Protein AF-A0A6A3PS65-F1 (afdb_monomer_lite)

Structure (mmCIF, N/CA/C/O backbone):
data_AF-A0A6A3PS65-F1
#
_entry.id   AF-A0A6A3PS65-F1
#
loop_
_atom_site.group_PDB
_atom_site.id
_atom_site.type_symbol
_atom_site.label_atom_id
_atom_site.label_alt_id
_atom_site.label_comp_id
_atom_site.label_asym_id
_atom_site.label_entity_id
_atom_site.label_seq_id
_atom_site.pdbx_PDB_ins_code
_atom_site.Cartn_x
_atom_site.Cartn_y
_atom_site.Cartn_z
_atom_site.occupancy
_atom_site.B_iso_or_equiv
_atom_site.auth_seq_id
_atom_site.auth_comp_id
_atom_site.auth_asym_id
_atom_site.auth_atom_id
_atom_site.pdbx_PDB_model_num
ATOM 1 N N . MET A 1 1 ? 22.208 7.156 -4.400 1.00 35.16 1 MET A N 1
ATOM 2 C CA . MET A 1 1 ? 22.091 8.430 -5.136 1.00 35.16 1 MET A CA 1
ATOM 3 C C . MET A 1 1 ? 21.075 8.190 -6.236 1.00 35.16 1 MET A C 1
ATOM 5 O O . MET A 1 1 ? 21.325 7.322 -7.059 1.00 35.16 1 MET A O 1
ATOM 9 N N . GLY A 1 2 ? 19.890 8.800 -6.155 1.00 37.06 2 GLY A N 1
ATOM 10 C CA . GLY A 1 2 ? 18.858 8.622 -7.180 1.00 37.06 2 GLY A CA 1
ATOM 11 C C . GLY A 1 2 ? 19.290 9.353 -8.443 1.00 37.06 2 GLY A C 1
ATOM 12 O O . GLY A 1 2 ? 19.612 10.537 -8.373 1.00 37.06 2 GLY A O 1
ATOM 13 N N . VAL A 1 3 ? 19.385 8.639 -9.560 1.00 42.88 3 VAL A N 1
ATOM 14 C CA . VAL A 1 3 ? 19.616 9.262 -10.860 1.00 42.88 3 VAL A CA 1
ATOM 15 C C . VAL A 1 3 ? 18.294 9.900 -11.264 1.00 42.88 3 VAL A C 1
ATOM 17 O O . VAL A 1 3 ? 17.307 9.211 -11.490 1.00 42.88 3 VAL A O 1
ATOM 20 N N . ASP A 1 4 ? 18.277 11.225 -11.236 1.00 47.50 4 ASP A N 1
ATOM 21 C CA . ASP A 1 4 ? 17.133 12.066 -11.559 1.00 47.50 4 ASP A CA 1
ATOM 22 C C . ASP A 1 4 ? 16.706 11.831 -13.018 1.00 47.50 4 ASP A C 1
ATOM 24 O O . ASP A 1 4 ? 17.523 11.989 -13.935 1.00 47.50 4 ASP A O 1
ATOM 28 N N . ALA A 1 5 ? 15.459 11.405 -13.234 1.00 45.03 5 ALA A N 1
ATOM 29 C CA . ALA A 1 5 ? 14.939 11.038 -14.553 1.00 45.03 5 ALA A CA 1
ATOM 30 C C . ALA A 1 5 ? 15.052 12.203 -15.554 1.00 45.03 5 ALA A C 1
ATOM 32 O O . ALA A 1 5 ? 15.344 11.980 -16.729 1.00 45.03 5 ALA A O 1
ATOM 33 N N . GLU A 1 6 ? 14.947 13.450 -15.079 1.00 45.31 6 GLU A N 1
ATOM 34 C CA . GLU A 1 6 ? 15.139 14.656 -15.893 1.00 45.31 6 GLU A CA 1
ATOM 35 C C . GLU A 1 6 ? 16.592 14.820 -16.361 1.00 45.31 6 GLU A C 1
ATOM 37 O O . GLU A 1 6 ? 16.857 15.104 -17.533 1.00 45.31 6 GLU A O 1
ATOM 42 N N . ARG A 1 7 ? 17.563 14.561 -15.474 1.00 51.81 7 ARG A N 1
ATOM 43 C CA . ARG A 1 7 ? 18.992 14.591 -15.829 1.00 51.81 7 ARG A CA 1
ATOM 44 C C . ARG A 1 7 ? 19.352 13.476 -16.802 1.00 51.81 7 ARG A C 1
ATOM 46 O O . ARG A 1 7 ? 20.215 13.666 -17.658 1.00 51.81 7 ARG A O 1
ATOM 53 N N . TYR A 1 8 ? 18.692 12.327 -16.690 1.00 53.09 8 TYR A N 1
ATOM 54 C CA . TYR A 1 8 ? 18.919 11.205 -17.594 1.00 53.09 8 TYR A CA 1
ATOM 55 C C . TYR A 1 8 ? 18.247 11.408 -18.961 1.00 53.09 8 TYR A C 1
ATOM 57 O O . TYR A 1 8 ? 18.852 11.088 -19.982 1.00 53.09 8 TYR A O 1
ATOM 65 N N . GLY A 1 9 ? 17.060 12.022 -19.009 1.00 45.41 9 GLY A N 1
ATOM 66 C CA . GLY A 1 9 ? 16.415 12.452 -20.255 1.00 45.41 9 GLY A CA 1
ATOM 67 C C . GLY A 1 9 ? 17.275 13.451 -21.035 1.00 45.41 9 GLY A C 1
ATOM 68 O O . GLY A 1 9 ? 17.509 13.266 -22.230 1.00 45.41 9 GLY A O 1
ATOM 69 N N . ALA A 1 10 ? 17.853 14.440 -20.343 1.00 56.06 10 ALA A N 1
ATOM 70 C CA . ALA A 1 10 ? 18.809 15.377 -20.936 1.00 56.06 10 ALA A CA 1
ATOM 71 C C . ALA A 1 10 ? 20.079 14.674 -21.457 1.00 56.06 10 ALA A C 1
ATOM 73 O O . ALA A 1 10 ? 20.561 14.995 -22.544 1.00 56.06 10 ALA A O 1
ATOM 74 N N . TYR A 1 11 ? 20.592 13.677 -20.726 1.00 58.62 11 TYR A N 1
ATOM 75 C CA . TYR A 1 11 ? 21.730 12.860 -21.159 1.00 58.62 11 TYR A CA 1
ATOM 76 C C . TYR A 1 11 ? 21.425 12.057 -22.435 1.00 58.62 11 TYR A C 1
ATOM 78 O O . TYR A 1 11 ? 22.219 12.065 -23.376 1.00 58.62 11 TYR A O 1
ATOM 86 N N . VAL A 1 12 ? 20.256 11.413 -22.517 1.00 52.94 12 VAL A N 1
ATOM 87 C CA . VAL A 1 12 ? 19.824 10.675 -23.717 1.00 52.94 12 VAL A CA 1
ATOM 88 C C . VAL A 1 12 ? 19.639 11.618 -24.908 1.00 52.94 12 VAL A C 1
ATOM 90 O O . VAL A 1 12 ? 20.039 11.285 -26.024 1.00 52.94 12 VAL A O 1
ATOM 93 N N . GLN A 1 13 ? 19.088 12.811 -24.689 1.00 59.28 13 GLN A N 1
ATOM 94 C CA . GLN A 1 13 ? 18.905 13.797 -25.751 1.00 59.28 13 GLN A CA 1
ATOM 95 C C . GLN A 1 13 ? 20.239 14.354 -26.267 1.00 59.28 13 GLN A C 1
ATOM 97 O O . GLN A 1 13 ? 20.411 14.490 -27.480 1.00 59.28 13 GLN A O 1
ATOM 102 N N . ALA A 1 14 ? 21.211 14.577 -25.379 1.00 63.03 14 ALA A N 1
ATOM 103 C CA . ALA A 1 14 ? 22.578 14.931 -25.757 1.00 63.03 14 ALA A CA 1
ATOM 104 C C . ALA A 1 14 ? 23.260 13.814 -26.572 1.00 63.03 14 ALA A C 1
ATOM 106 O O . ALA A 1 14 ? 23.896 14.100 -27.584 1.00 63.03 14 ALA A O 1
ATOM 107 N N . LEU A 1 15 ? 23.066 12.539 -26.203 1.00 59.47 15 LEU A N 1
ATOM 108 C CA . LEU A 1 15 ? 23.565 11.393 -26.981 1.00 59.47 15 LEU A CA 1
ATOM 109 C C . LEU A 1 15 ? 22.942 11.321 -28.385 1.00 59.47 15 LEU A C 1
ATOM 111 O O . LEU A 1 15 ? 23.632 10.997 -29.347 1.00 59.47 15 LEU A O 1
ATOM 115 N N . ILE A 1 16 ? 21.646 11.622 -28.526 1.00 59.00 16 ILE A N 1
ATOM 116 C CA . ILE A 1 16 ? 20.967 11.652 -29.833 1.00 59.00 16 ILE A CA 1
ATOM 117 C C . ILE A 1 16 ? 21.557 12.744 -30.732 1.00 59.00 16 ILE A C 1
ATOM 119 O O . ILE A 1 16 ? 21.790 12.496 -31.915 1.00 59.00 16 ILE A O 1
ATOM 123 N N . GLN A 1 17 ? 21.814 13.928 -30.175 1.00 68.62 17 GLN A N 1
ATOM 124 C CA . GLN A 1 17 ? 22.428 15.036 -30.909 1.00 68.62 17 GLN A CA 1
ATOM 125 C C . GLN A 1 17 ? 23.879 14.724 -31.313 1.00 68.62 17 GLN A C 1
ATOM 127 O O . GLN A 1 17 ? 24.247 14.985 -32.457 1.00 68.62 17 GLN A O 1
ATOM 132 N N . ASP A 1 18 ? 24.670 14.107 -30.426 1.00 72.50 18 ASP A N 1
ATOM 133 C CA . ASP A 1 18 ? 26.052 13.681 -30.709 1.00 72.50 18 ASP A CA 1
ATOM 134 C C . ASP A 1 18 ? 26.113 12.613 -31.818 1.00 72.50 18 ASP A C 1
ATOM 136 O O . ASP A 1 18 ? 26.951 12.693 -32.715 1.00 72.50 18 ASP A O 1
ATOM 140 N N . ILE A 1 19 ? 25.178 11.651 -31.823 1.00 70.94 19 ILE A N 1
ATOM 141 C CA . ILE A 1 19 ? 25.055 10.651 -32.899 1.00 70.94 19 ILE A CA 1
ATOM 142 C C . ILE A 1 19 ? 24.745 11.327 -34.236 1.00 70.94 19 ILE A C 1
ATOM 144 O O . ILE A 1 19 ? 25.430 11.052 -35.217 1.00 70.94 19 ILE A O 1
ATOM 148 N N . GLY A 1 20 ? 23.753 12.223 -34.275 1.00 72.25 20 GLY A N 1
ATOM 149 C CA . GLY A 1 20 ? 23.363 12.903 -35.513 1.00 72.25 20 GLY A CA 1
ATOM 150 C C . GLY A 1 20 ? 24.475 13.786 -36.090 1.00 72.25 20 GLY A C 1
ATOM 151 O O . GLY A 1 20 ? 24.672 13.816 -37.304 1.00 72.25 20 GLY A O 1
ATOM 152 N N . ALA A 1 21 ? 25.246 14.467 -35.234 1.00 76.19 21 ALA A N 1
ATOM 153 C CA . ALA A 1 21 ? 26.409 15.245 -35.662 1.00 76.19 21 ALA A CA 1
ATOM 154 C C . ALA A 1 21 ? 27.510 14.346 -36.251 1.00 76.19 21 ALA A C 1
ATOM 156 O O . ALA A 1 21 ? 28.012 14.621 -37.340 1.00 76.19 21 ALA A O 1
ATOM 157 N N . LYS A 1 22 ? 27.830 13.230 -35.584 1.00 73.25 22 LYS A N 1
ATOM 158 C CA . LYS A 1 22 ? 28.855 12.281 -36.045 1.00 73.25 22 LYS A CA 1
ATOM 159 C C . LYS A 1 22 ? 28.464 11.534 -37.317 1.00 73.25 22 LYS A C 1
ATOM 161 O O . LYS A 1 22 ? 29.327 11.296 -38.156 1.00 73.25 22 LYS A O 1
ATOM 166 N N . GLU A 1 23 ? 27.190 11.181 -37.492 1.00 77.69 23 GLU A N 1
ATOM 167 C CA . GLU A 1 23 ? 26.687 10.583 -38.739 1.00 77.69 23 GLU A CA 1
ATOM 168 C C . GLU A 1 23 ? 26.901 11.520 -39.932 1.00 77.69 23 GLU A C 1
ATOM 170 O O . GLU A 1 23 ? 27.386 11.085 -40.977 1.00 77.69 23 GLU A O 1
ATOM 175 N N . LYS A 1 24 ? 26.642 12.817 -39.740 1.00 83.75 24 LYS A N 1
ATOM 176 C CA . LYS A 1 24 ? 26.874 13.839 -40.762 1.00 83.75 24 LYS A CA 1
ATOM 177 C C . LYS A 1 24 ? 28.361 14.025 -41.083 1.00 83.75 24 LYS A C 1
ATOM 179 O O . LYS A 1 24 ? 28.729 14.122 -42.249 1.00 83.75 24 LYS A O 1
ATOM 184 N N . GLU A 1 25 ? 29.235 14.036 -40.077 1.00 78.69 25 GLU A N 1
ATOM 185 C CA . GLU A 1 25 ? 30.682 14.141 -40.314 1.00 78.69 25 GLU A CA 1
ATOM 186 C C . GLU A 1 25 ? 31.248 12.915 -41.058 1.00 78.69 25 GLU A C 1
ATOM 188 O O . GLU A 1 25 ? 32.125 13.054 -41.913 1.00 78.69 25 GLU A O 1
ATOM 193 N N . VAL A 1 26 ? 30.728 11.714 -40.775 1.00 79.50 26 VAL A N 1
ATOM 194 C CA . VAL A 1 26 ? 31.064 10.482 -41.510 1.00 79.50 26 VAL A CA 1
ATOM 195 C C . VAL A 1 26 ? 30.626 10.577 -42.978 1.00 79.50 26 VAL A C 1
ATOM 197 O O . VAL A 1 26 ? 31.391 10.206 -43.873 1.00 79.50 26 VAL A O 1
ATOM 200 N N . GLU A 1 27 ? 29.431 11.108 -43.246 1.00 82.81 27 GLU A N 1
ATOM 201 C CA . GLU A 1 27 ? 28.919 11.344 -44.604 1.00 82.81 27 GLU A CA 1
ATOM 202 C C . GLU A 1 27 ? 29.772 12.368 -45.381 1.00 82.81 27 GLU A C 1
ATOM 204 O O . GLU A 1 27 ? 30.133 12.138 -46.543 1.00 82.81 27 GLU A O 1
ATOM 209 N N . ASP A 1 28 ? 30.196 13.449 -44.721 1.00 82.81 28 ASP A N 1
ATOM 210 C CA . ASP A 1 28 ? 31.076 14.471 -45.299 1.00 82.81 28 ASP A CA 1
ATOM 211 C C . ASP A 1 28 ? 32.469 13.910 -45.651 1.00 82.81 28 ASP A C 1
ATOM 213 O O . ASP A 1 28 ? 33.023 14.220 -46.712 1.00 82.81 28 ASP A O 1
ATOM 217 N N . ILE A 1 29 ? 33.051 13.062 -44.791 1.00 78.19 29 ILE A N 1
ATOM 218 C CA . ILE A 1 29 ? 34.345 12.405 -45.055 1.00 78.19 29 ILE A CA 1
ATOM 219 C C . ILE A 1 29 ? 34.228 11.419 -46.221 1.00 78.19 29 ILE A C 1
ATOM 221 O O . ILE A 1 29 ? 35.105 11.398 -47.090 1.00 78.19 29 ILE A O 1
ATOM 225 N N . ASN A 1 30 ? 33.142 10.644 -46.286 1.00 79.12 30 ASN A N 1
ATOM 226 C CA . ASN A 1 30 ? 32.873 9.740 -47.407 1.00 79.12 30 ASN A CA 1
ATOM 227 C C . ASN A 1 30 ? 32.737 10.494 -48.734 1.00 79.12 30 ASN A C 1
ATOM 229 O O . ASN A 1 30 ? 33.288 10.063 -49.747 1.00 79.12 30 ASN A O 1
ATOM 233 N N . THR A 1 31 ? 32.080 11.653 -48.726 1.00 82.19 31 THR A N 1
ATOM 234 C CA . THR A 1 31 ? 31.958 12.505 -49.915 1.00 82.19 31 THR A CA 1
ATOM 235 C C . THR A 1 31 ? 33.321 13.051 -50.354 1.00 82.19 31 THR A C 1
ATOM 237 O O . THR A 1 31 ? 33.662 12.982 -51.535 1.00 82.19 31 THR A O 1
ATOM 240 N N . LYS A 1 32 ? 34.157 13.514 -49.413 1.00 82.38 32 LYS A N 1
ATOM 241 C CA . LYS A 1 32 ? 35.522 13.997 -49.703 1.00 82.38 32 LYS A CA 1
ATOM 242 C C . LYS A 1 32 ? 36.443 12.899 -50.237 1.00 82.38 32 LYS A C 1
ATOM 244 O O . LYS A 1 32 ? 37.270 13.169 -51.105 1.00 82.38 32 LYS A O 1
ATOM 249 N N . LEU A 1 33 ? 36.289 11.659 -49.771 1.00 80.00 33 LEU A N 1
ATOM 250 C CA . LEU A 1 33 ? 37.063 10.508 -50.251 1.00 80.00 33 LEU A CA 1
ATOM 251 C C . LEU A 1 33 ? 36.885 10.242 -51.755 1.00 80.00 33 LEU A C 1
ATOM 253 O O . LEU A 1 33 ? 37.815 9.734 -52.386 1.00 80.00 33 LEU A O 1
ATOM 257 N N . MET A 1 34 ? 35.733 10.604 -52.330 1.00 82.62 34 MET A N 1
ATOM 258 C CA . MET A 1 34 ? 35.439 10.406 -53.756 1.00 82.62 34 MET A CA 1
ATOM 259 C C . MET A 1 34 ? 36.261 11.319 -54.673 1.00 82.62 34 MET A C 1
ATOM 261 O O . MET A 1 34 ? 36.483 10.975 -55.832 1.00 82.62 34 MET A O 1
ATOM 265 N N . THR A 1 35 ? 36.733 12.461 -54.166 1.00 81.88 35 THR A N 1
ATOM 266 C CA . THR A 1 35 ? 37.441 13.484 -54.954 1.00 81.88 35 THR A CA 1
ATOM 267 C C . THR A 1 35 ? 38.858 13.780 -54.456 1.00 81.88 35 THR A C 1
ATOM 269 O O . THR A 1 35 ? 39.562 14.570 -55.077 1.00 81.88 35 THR A O 1
ATOM 272 N N . ALA A 1 36 ? 39.279 13.181 -53.339 1.00 79.31 36 ALA A N 1
ATOM 273 C CA . ALA A 1 36 ? 40.583 13.411 -52.719 1.00 79.31 36 ALA A CA 1
ATOM 274 C C . ALA A 1 36 ? 41.747 12.759 -53.490 1.00 79.31 36 ALA A C 1
ATOM 276 O O . ALA A 1 36 ? 41.583 11.741 -54.173 1.00 79.31 36 ALA A O 1
ATOM 277 N N . SER A 1 37 ? 42.946 13.318 -53.328 1.00 83.38 37 SER A N 1
ATOM 278 C CA . SER A 1 37 ? 44.194 12.709 -53.805 1.00 83.38 37 SER A CA 1
ATOM 279 C C . SER A 1 37 ? 44.553 11.443 -53.009 1.00 83.38 37 SER A C 1
ATOM 281 O O . SER A 1 37 ? 44.002 11.183 -51.938 1.00 83.38 37 SER A O 1
ATOM 283 N N . ASP A 1 38 ? 45.470 10.617 -53.516 1.00 81.50 38 ASP A N 1
ATOM 284 C CA . ASP A 1 38 ? 45.767 9.319 -52.891 1.00 81.50 38 ASP A CA 1
ATOM 285 C C . ASP A 1 38 ? 46.439 9.430 -51.509 1.00 81.50 38 ASP A C 1
ATOM 287 O O . ASP A 1 38 ? 46.149 8.617 -50.623 1.00 81.50 38 ASP A O 1
ATOM 291 N N . ASP A 1 39 ? 47.237 10.476 -51.274 1.00 79.19 39 ASP A N 1
ATOM 292 C CA . ASP A 1 39 ? 47.821 10.769 -49.958 1.00 79.19 39 ASP A CA 1
ATOM 293 C C . ASP A 1 39 ? 46.752 11.232 -48.950 1.00 79.19 39 ASP A C 1
ATOM 295 O O . ASP A 1 39 ? 46.728 10.789 -47.796 1.00 79.19 39 ASP A O 1
ATOM 299 N N . GLU A 1 40 ? 45.794 12.050 -49.398 1.00 74.81 40 GLU A N 1
ATOM 300 C CA . GLU A 1 40 ? 44.655 12.497 -48.587 1.00 74.81 40 GLU A CA 1
ATOM 301 C C . GLU A 1 40 ? 43.695 11.344 -48.268 1.00 74.81 40 GLU A C 1
ATOM 303 O O . GLU A 1 40 ? 43.218 11.229 -47.136 1.00 74.81 40 GLU A O 1
ATOM 308 N N . LYS A 1 41 ? 43.459 10.428 -49.218 1.00 75.81 41 LYS A N 1
ATOM 309 C CA . LYS A 1 41 ? 42.620 9.238 -48.999 1.00 75.81 41 LYS A CA 1
ATOM 310 C C . LYS A 1 41 ? 43.136 8.372 -47.856 1.00 75.81 41 LYS A C 1
ATOM 312 O O . LYS A 1 41 ? 42.330 7.801 -47.121 1.00 75.81 41 LYS A O 1
ATOM 317 N N . LYS A 1 42 ? 44.457 8.252 -47.685 1.00 79.69 42 LYS A N 1
ATOM 318 C CA . LYS A 1 42 ? 45.040 7.450 -46.600 1.00 79.69 42 LYS A CA 1
ATOM 319 C C . LYS A 1 42 ? 44.713 8.038 -45.225 1.00 79.69 42 LYS A C 1
ATOM 321 O O . LYS A 1 42 ? 44.318 7.288 -44.334 1.00 79.69 42 LYS A O 1
ATOM 326 N N . MET A 1 43 ? 44.820 9.359 -45.069 1.00 75.81 43 MET A N 1
ATOM 327 C CA . MET A 1 43 ? 44.461 10.039 -43.818 1.00 75.81 43 MET A CA 1
ATOM 328 C C . MET A 1 43 ? 42.949 10.017 -43.571 1.00 75.81 43 MET A C 1
ATOM 330 O O . MET A 1 43 ? 42.513 9.658 -42.480 1.00 75.81 43 MET A O 1
ATOM 334 N N . LEU A 1 44 ? 42.146 10.299 -44.602 1.00 73.06 44 LEU A N 1
ATOM 335 C CA . LEU A 1 44 ? 40.684 10.300 -44.505 1.00 73.06 44 LEU A CA 1
ATOM 336 C C . LEU A 1 44 ? 40.117 8.919 -44.136 1.00 73.06 44 LEU A C 1
ATOM 338 O O . LEU A 1 44 ? 39.190 8.845 -43.335 1.00 73.06 44 LEU A O 1
ATOM 342 N N . ARG A 1 45 ? 40.696 7.816 -44.639 1.00 77.19 45 ARG A N 1
ATOM 343 C CA . ARG A 1 45 ? 40.293 6.449 -44.249 1.00 77.19 45 ARG A CA 1
ATOM 344 C C . ARG A 1 45 ? 40.590 6.134 -42.781 1.00 77.19 45 ARG A C 1
ATOM 346 O O . ARG A 1 45 ? 39.762 5.510 -42.125 1.00 77.19 45 ARG A O 1
ATOM 353 N N . ALA A 1 46 ? 41.737 6.569 -42.257 1.00 74.06 46 ALA A N 1
ATOM 354 C CA . ALA A 1 46 ? 42.079 6.371 -40.847 1.00 74.06 46 ALA A CA 1
ATOM 355 C C . ALA A 1 46 ? 41.143 7.169 -39.919 1.00 74.06 46 ALA A C 1
ATOM 357 O O . ALA A 1 46 ? 40.657 6.637 -38.919 1.00 74.06 46 ALA A O 1
ATOM 358 N N . SER A 1 47 ? 40.829 8.417 -40.287 1.00 71.31 47 SER A N 1
ATOM 359 C CA . SER A 1 47 ? 39.832 9.235 -39.587 1.00 71.31 47 SER A CA 1
ATOM 360 C C . SER A 1 47 ? 38.440 8.603 -39.633 1.00 71.31 47 SER A C 1
ATOM 362 O O . SER A 1 47 ? 37.796 8.493 -38.592 1.00 71.31 47 SER A O 1
ATOM 364 N N . LEU A 1 48 ? 38.011 8.108 -40.800 1.00 77.31 48 LEU A N 1
ATOM 365 C CA . LEU A 1 48 ? 36.728 7.426 -40.970 1.00 77.31 48 LEU A CA 1
ATOM 366 C C . LEU A 1 48 ? 36.618 6.192 -40.062 1.00 77.31 48 LEU A C 1
ATOM 368 O O . LEU A 1 48 ? 35.604 6.017 -39.391 1.00 77.31 48 LEU A O 1
ATOM 372 N N . GLN A 1 49 ? 37.661 5.361 -39.990 1.00 75.38 49 GLN A N 1
ATOM 373 C CA . GLN A 1 49 ? 37.656 4.155 -39.157 1.00 75.38 49 GLN A CA 1
ATOM 374 C C . GLN A 1 49 ? 37.553 4.488 -37.659 1.00 75.38 49 GLN A C 1
ATOM 376 O O . GLN A 1 49 ? 36.763 3.873 -36.943 1.00 75.38 49 GLN A O 1
ATOM 381 N N . SER A 1 50 ? 38.299 5.495 -37.195 1.00 71.62 50 SER A N 1
ATOM 382 C CA . SER A 1 50 ? 38.242 5.972 -35.806 1.00 71.62 50 SER A CA 1
ATOM 383 C C . SER A 1 50 ? 36.859 6.535 -35.445 1.00 71.62 50 SER A C 1
ATOM 385 O O . SER A 1 50 ? 36.277 6.176 -34.419 1.00 71.62 50 SER A O 1
ATOM 387 N N . MET A 1 51 ? 36.285 7.362 -36.323 1.00 71.50 51 MET A N 1
ATOM 388 C CA . MET A 1 51 ? 34.961 7.958 -36.119 1.00 71.50 51 MET A CA 1
ATOM 389 C C . MET A 1 51 ? 33.833 6.931 -36.183 1.00 71.50 51 MET A C 1
ATOM 391 O O . MET A 1 51 ? 32.898 7.017 -35.392 1.00 71.50 51 MET A O 1
ATOM 395 N N . THR A 1 52 ? 33.942 5.931 -37.061 1.00 72.88 52 THR A N 1
ATOM 396 C CA . THR A 1 52 ? 32.978 4.822 -37.134 1.00 72.88 52 THR A CA 1
ATOM 397 C C . T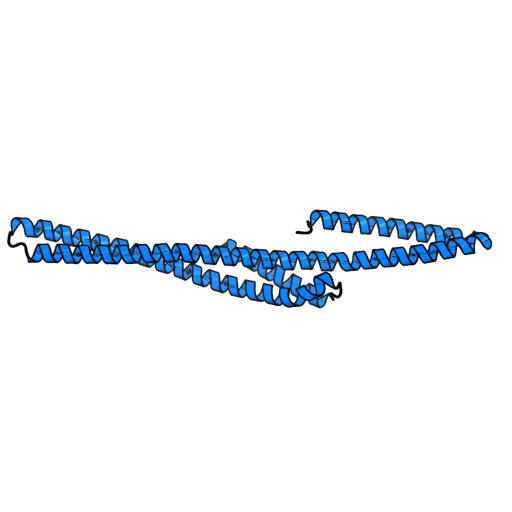HR A 1 52 ? 32.960 4.031 -35.825 1.00 72.88 52 THR A C 1
ATOM 399 O O . THR A 1 52 ? 31.888 3.824 -35.262 1.00 72.88 52 THR A O 1
ATOM 402 N N . GLY A 1 53 ? 34.130 3.691 -35.268 1.00 72.12 53 GLY A N 1
ATOM 403 C CA . GLY A 1 53 ? 34.212 3.008 -33.970 1.00 72.12 53 GLY A CA 1
ATOM 404 C C . GLY A 1 53 ? 33.694 3.857 -32.801 1.00 72.12 53 GLY A C 1
ATOM 405 O O . GLY A 1 53 ? 33.010 3.353 -31.908 1.00 72.12 53 GLY A O 1
ATOM 406 N N . ALA A 1 54 ? 33.952 5.169 -32.816 1.00 68.62 54 ALA A N 1
ATOM 407 C CA . ALA A 1 54 ? 33.394 6.091 -31.827 1.00 68.62 54 ALA A CA 1
ATOM 408 C C . ALA A 1 54 ? 31.861 6.200 -31.940 1.00 68.62 54 ALA A C 1
ATOM 410 O O . ALA A 1 54 ? 31.171 6.225 -30.921 1.00 68.62 54 ALA A O 1
ATOM 411 N N . LEU A 1 55 ? 31.320 6.232 -33.160 1.00 72.88 55 LEU A N 1
ATOM 412 C CA . LEU A 1 55 ? 29.882 6.269 -33.417 1.00 72.88 55 LEU A CA 1
ATOM 413 C C . LEU A 1 55 ? 29.191 4.976 -32.965 1.00 72.88 55 LEU A C 1
ATOM 415 O O . LEU A 1 55 ? 28.152 5.046 -32.312 1.00 72.88 55 LEU A O 1
ATOM 419 N N . GLU A 1 56 ? 29.769 3.809 -33.256 1.00 72.38 56 GLU A N 1
ATOM 420 C CA . GLU A 1 56 ? 29.270 2.515 -32.770 1.00 72.38 56 GLU A CA 1
ATOM 421 C C . GLU A 1 56 ? 29.256 2.456 -31.239 1.00 72.38 56 GLU A C 1
ATOM 423 O O . GLU A 1 56 ? 28.248 2.069 -30.650 1.00 72.38 56 GLU A O 1
ATOM 428 N N . SER A 1 57 ? 30.313 2.939 -30.579 1.00 67.06 57 SER A N 1
ATOM 429 C CA . SER A 1 57 ? 30.376 3.027 -29.114 1.00 67.06 57 SER A CA 1
ATOM 430 C C . SER A 1 57 ? 29.262 3.908 -28.524 1.00 67.06 57 SER A C 1
ATOM 432 O O . SER A 1 57 ? 28.581 3.514 -27.573 1.00 67.06 57 SER A O 1
ATOM 434 N N . VAL A 1 58 ? 28.992 5.075 -29.124 1.00 65.62 58 VAL A N 1
ATOM 435 C CA . VAL A 1 58 ? 27.909 5.973 -28.680 1.00 65.62 58 VAL A CA 1
ATOM 436 C C . VAL A 1 58 ? 26.524 5.377 -28.975 1.00 65.62 58 VAL A C 1
ATOM 438 O O . VAL A 1 58 ? 25.627 5.472 -28.133 1.00 65.62 58 VAL A O 1
ATOM 441 N N . LYS A 1 59 ? 26.338 4.703 -30.119 1.00 66.44 59 LYS A N 1
ATOM 442 C CA . LYS A 1 59 ? 25.094 3.988 -30.458 1.00 66.44 59 LYS A CA 1
ATOM 443 C C . LYS A 1 59 ? 24.805 2.850 -29.477 1.00 66.44 59 LYS A C 1
ATOM 445 O O . LYS A 1 59 ? 23.675 2.747 -29.005 1.00 66.44 59 LYS A O 1
ATOM 450 N N . MET A 1 60 ? 25.817 2.066 -29.107 1.00 66.00 60 MET A N 1
ATOM 451 C CA . MET A 1 60 ? 25.703 1.019 -28.085 1.00 66.00 60 MET A CA 1
ATOM 452 C C . MET A 1 60 ? 25.400 1.601 -26.698 1.00 66.00 60 MET A C 1
ATOM 454 O O . MET A 1 60 ? 24.543 1.088 -25.980 1.00 66.00 60 MET A O 1
ATOM 458 N N . SER A 1 61 ? 26.029 2.725 -26.340 1.00 61.81 61 SER A N 1
ATOM 459 C CA . SER A 1 61 ? 25.713 3.455 -25.106 1.00 61.81 61 SER A CA 1
ATOM 460 C C . SER A 1 61 ? 24.245 3.910 -25.071 1.00 61.81 61 SER A C 1
ATOM 462 O O . SER A 1 61 ? 23.558 3.698 -24.072 1.00 61.81 61 SER A O 1
ATOM 464 N N . LYS A 1 62 ? 23.719 4.445 -26.183 1.00 63.34 62 LYS A N 1
ATOM 465 C CA . LYS A 1 62 ? 22.302 4.821 -26.334 1.00 63.34 62 LYS A CA 1
ATOM 466 C C . LYS A 1 62 ? 21.348 3.617 -26.317 1.00 63.34 62 LYS A C 1
ATOM 468 O O . LYS A 1 62 ? 20.252 3.725 -25.779 1.00 63.34 62 LYS A O 1
ATOM 473 N N . ALA A 1 63 ? 21.719 2.483 -26.906 1.00 60.47 63 ALA A N 1
ATOM 474 C CA . ALA A 1 63 ? 20.889 1.276 -26.854 1.00 60.47 63 ALA A CA 1
ATOM 475 C C . ALA A 1 63 ? 20.709 0.788 -25.404 1.00 60.47 63 ALA A C 1
ATOM 477 O O . ALA A 1 63 ? 19.614 0.400 -25.007 1.00 60.47 63 ALA A O 1
ATOM 478 N N . ASN A 1 64 ? 21.751 0.936 -24.582 1.00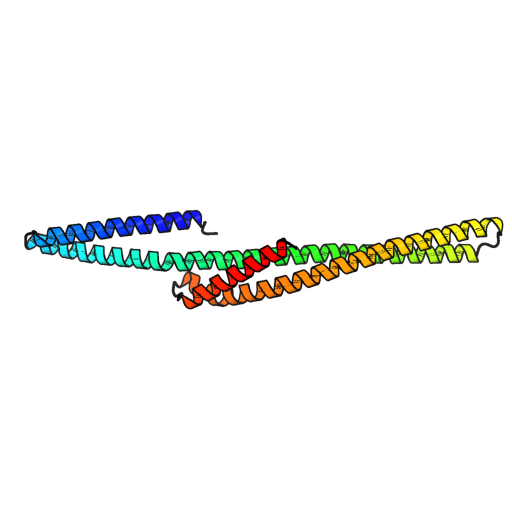 60.81 64 ASN A N 1
ATOM 479 C CA . ASN A 1 64 ? 21.750 0.525 -23.180 1.00 60.81 64 ASN A CA 1
ATOM 480 C C . ASN A 1 64 ? 21.110 1.541 -22.213 1.00 60.81 64 ASN A C 1
ATOM 482 O O . ASN A 1 64 ? 20.897 1.207 -21.046 1.00 60.81 64 ASN A O 1
ATOM 486 N N . THR A 1 65 ? 20.794 2.773 -22.636 1.00 60.41 65 THR A N 1
ATOM 487 C CA . THR A 1 65 ? 20.202 3.782 -21.735 1.00 60.41 65 THR A CA 1
ATOM 488 C C . THR A 1 65 ? 18.707 3.592 -21.513 1.00 60.41 65 THR A C 1
ATOM 490 O O . THR A 1 65 ? 18.260 3.747 -20.378 1.00 60.41 65 THR A O 1
ATOM 493 N N . LYS A 1 66 ? 17.924 3.233 -22.540 1.00 63.12 66 LYS A N 1
ATOM 494 C CA . LYS A 1 66 ? 16.465 3.067 -22.396 1.00 63.12 66 LYS A CA 1
ATOM 495 C C . LYS A 1 66 ? 16.089 1.913 -21.449 1.00 63.12 66 LYS A C 1
ATOM 497 O O . LYS A 1 66 ? 15.304 2.172 -20.538 1.00 63.12 66 LYS A O 1
ATOM 502 N N . PRO A 1 67 ? 16.674 0.703 -21.567 1.00 65.38 67 PRO A N 1
ATOM 503 C CA . PRO A 1 67 ? 16.428 -0.366 -20.605 1.00 65.38 67 PRO A CA 1
ATOM 504 C C . PRO A 1 67 ? 16.773 0.070 -19.182 1.00 65.38 67 PRO A C 1
ATOM 506 O O . PRO A 1 67 ? 15.937 -0.030 -18.295 1.00 65.38 67 PRO A O 1
ATOM 509 N N . ARG A 1 68 ? 17.950 0.677 -18.966 1.00 66.12 68 ARG A N 1
ATOM 510 C CA . ARG A 1 68 ? 18.395 1.120 -17.633 1.00 66.12 68 ARG A CA 1
ATOM 511 C C . ARG A 1 68 ? 17.435 2.098 -16.952 1.00 66.12 68 ARG A C 1
ATOM 513 O O . ARG A 1 68 ? 17.223 1.957 -15.753 1.00 66.12 68 ARG A O 1
ATOM 520 N N . VAL A 1 69 ? 16.855 3.060 -17.677 1.00 65.44 69 VAL A N 1
ATOM 521 C CA . VAL A 1 69 ? 15.861 3.996 -17.109 1.00 65.44 69 VAL A CA 1
ATOM 522 C C . VAL A 1 69 ? 14.638 3.245 -16.601 1.00 65.44 69 VAL A C 1
ATOM 524 O O . VAL A 1 69 ? 14.281 3.393 -15.435 1.00 65.44 69 VAL A O 1
ATOM 527 N N . CYS A 1 70 ? 14.058 2.383 -17.436 1.00 69.69 70 CYS A N 1
ATOM 528 C CA . CYS A 1 70 ? 12.892 1.592 -17.058 1.00 69.69 70 CYS A CA 1
ATOM 529 C C . CYS A 1 70 ? 13.182 0.711 -15.829 1.00 69.69 70 CYS A C 1
ATOM 531 O O . CYS A 1 70 ? 12.342 0.587 -14.946 1.00 69.69 70 CYS A O 1
ATOM 533 N N . LEU A 1 71 ? 14.396 0.169 -15.689 1.00 74.56 71 LEU A N 1
ATOM 534 C CA . LEU A 1 71 ? 14.776 -0.592 -14.490 1.00 74.56 71 LEU A CA 1
ATOM 535 C C . LEU A 1 71 ? 14.838 0.244 -13.221 1.00 74.56 71 LEU A C 1
ATOM 537 O O . LEU A 1 71 ? 14.436 -0.221 -12.153 1.00 74.56 71 LEU A O 1
ATOM 541 N N . TYR A 1 72 ? 15.364 1.464 -13.315 1.00 78.62 72 TYR A N 1
ATOM 542 C CA . TYR A 1 72 ? 15.383 2.366 -12.172 1.00 78.62 72 TYR A CA 1
ATOM 543 C C . TYR A 1 72 ? 13.967 2.735 -11.736 1.00 78.62 72 TYR A C 1
ATOM 545 O O . TYR A 1 72 ? 13.722 2.811 -10.532 1.00 78.62 72 TYR A O 1
ATOM 553 N N . GLU A 1 73 ? 13.039 2.902 -12.678 1.00 80.44 73 GLU A N 1
ATOM 554 C CA . GLU A 1 73 ? 11.622 3.132 -12.384 1.00 80.44 73 GLU A CA 1
ATOM 555 C C . GLU A 1 73 ? 10.983 1.916 -11.695 1.00 80.44 73 GLU A C 1
ATOM 557 O O . GLU A 1 73 ? 10.388 2.076 -10.629 1.00 80.44 73 GLU A O 1
ATOM 562 N N . VAL A 1 74 ? 11.208 0.697 -12.203 1.00 82.31 74 VAL A N 1
ATOM 563 C CA . VAL A 1 74 ? 10.768 -0.559 -11.560 1.00 82.31 74 VAL A CA 1
ATOM 564 C C . VAL A 1 74 ? 11.276 -0.636 -10.112 1.00 82.31 74 VAL A C 1
ATOM 566 O O . VAL A 1 74 ? 10.499 -0.843 -9.176 1.00 82.31 74 VAL A O 1
ATOM 569 N N . ILE A 1 75 ? 12.572 -0.401 -9.886 1.00 82.56 75 ILE A N 1
ATOM 570 C CA . ILE A 1 75 ? 13.175 -0.435 -8.543 1.00 82.56 75 ILE A CA 1
ATOM 571 C C . ILE A 1 75 ? 12.605 0.668 -7.643 1.00 82.56 75 ILE A C 1
ATOM 573 O O . ILE A 1 75 ? 12.354 0.433 -6.457 1.00 82.56 75 ILE A O 1
ATOM 577 N N . ALA A 1 76 ? 12.406 1.873 -8.180 1.00 85.31 76 ALA A N 1
ATOM 578 C CA . ALA A 1 76 ? 11.829 2.986 -7.439 1.00 85.31 76 ALA A CA 1
ATOM 579 C C . ALA A 1 76 ? 10.399 2.665 -6.986 1.00 85.31 76 ALA A C 1
ATOM 581 O O . ALA A 1 76 ? 10.084 2.856 -5.810 1.00 85.31 76 ALA A O 1
ATOM 582 N N . THR A 1 77 ? 9.573 2.093 -7.864 1.00 86.62 77 THR A N 1
ATOM 583 C CA . THR A 1 77 ? 8.213 1.650 -7.538 1.00 86.62 77 THR A CA 1
ATOM 584 C C . THR A 1 77 ? 8.212 0.556 -6.467 1.00 86.62 77 THR A C 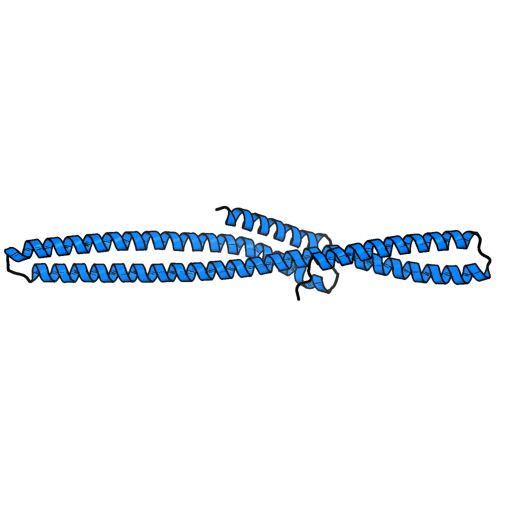1
ATOM 586 O O . THR A 1 77 ? 7.455 0.645 -5.501 1.00 86.62 77 THR A O 1
ATOM 589 N N . ALA A 1 78 ? 9.095 -0.444 -6.562 1.00 86.31 78 ALA A N 1
ATOM 590 C CA . ALA A 1 78 ? 9.224 -1.480 -5.533 1.00 86.31 78 ALA A CA 1
ATOM 591 C C . ALA A 1 78 ? 9.616 -0.895 -4.162 1.00 86.31 78 ALA A C 1
ATOM 593 O O . ALA A 1 78 ? 9.078 -1.282 -3.119 1.00 86.31 78 ALA A O 1
ATOM 594 N N . ARG A 1 79 ? 10.535 0.078 -4.157 1.00 88.94 79 ARG A N 1
ATOM 595 C CA . ARG A 1 79 ? 10.953 0.789 -2.945 1.00 88.94 79 ARG A CA 1
ATOM 596 C C . ARG A 1 79 ? 9.813 1.603 -2.337 1.00 88.94 79 ARG A C 1
ATOM 598 O O . ARG A 1 79 ? 9.639 1.560 -1.119 1.00 88.94 79 ARG A O 1
ATOM 605 N N . ASP A 1 80 ? 9.057 2.326 -3.156 1.00 92.12 80 ASP A N 1
ATOM 606 C CA . ASP A 1 80 ? 7.882 3.076 -2.707 1.00 92.12 80 ASP A CA 1
ATOM 607 C C . ASP A 1 80 ? 6.827 2.138 -2.097 1.00 92.12 80 ASP A C 1
ATOM 609 O O . ASP A 1 80 ? 6.346 2.364 -0.984 1.00 92.12 80 ASP A O 1
ATOM 613 N N . GLY A 1 81 ? 6.579 0.994 -2.741 1.00 91.94 81 GLY A N 1
ATOM 614 C CA . GLY A 1 81 ? 5.712 -0.057 -2.212 1.00 91.94 81 GLY A CA 1
ATOM 615 C C . GLY A 1 81 ? 6.136 -0.558 -0.823 1.00 91.94 81 GLY A C 1
ATOM 616 O O . GLY A 1 81 ? 5.307 -0.685 0.081 1.00 91.94 81 GLY A O 1
ATOM 617 N N . LEU A 1 82 ? 7.436 -0.771 -0.590 1.00 92.69 82 LEU A N 1
ATOM 618 C CA . LEU A 1 82 ? 7.960 -1.157 0.730 1.00 92.69 82 LEU A CA 1
ATOM 619 C C . LEU A 1 82 ? 7.746 -0.075 1.805 1.00 92.69 82 LEU A C 1
ATOM 621 O O . LEU A 1 82 ? 7.473 -0.403 2.969 1.00 92.69 82 LEU A O 1
ATOM 625 N N . LEU A 1 83 ? 7.855 1.206 1.439 1.00 93.25 83 LEU A N 1
ATOM 626 C CA . LEU A 1 83 ? 7.580 2.323 2.349 1.00 93.25 83 LEU A CA 1
ATOM 627 C C . LEU A 1 83 ? 6.094 2.373 2.720 1.00 93.25 83 LEU A C 1
ATOM 629 O O . LEU A 1 83 ? 5.763 2.439 3.907 1.00 93.25 83 LEU A O 1
ATOM 633 N N . ARG A 1 84 ? 5.207 2.237 1.731 1.00 92.88 84 ARG A N 1
ATOM 634 C CA . ARG A 1 84 ? 3.751 2.155 1.928 1.00 92.88 84 ARG A CA 1
ATOM 635 C C . ARG A 1 84 ? 3.360 0.986 2.834 1.00 92.88 84 ARG A C 1
ATOM 637 O O . ARG A 1 84 ? 2.646 1.194 3.813 1.00 92.88 84 ARG A O 1
ATOM 644 N N . ARG A 1 85 ? 3.935 -0.208 2.628 1.00 94.00 85 ARG A N 1
ATOM 645 C CA . ARG A 1 85 ? 3.747 -1.367 3.530 1.00 94.00 85 ARG A CA 1
ATOM 646 C C . ARG A 1 85 ? 4.118 -1.042 4.977 1.00 94.00 85 ARG A C 1
ATOM 648 O O . ARG A 1 85 ? 3.429 -1.439 5.921 1.00 94.00 85 ARG A O 1
ATOM 655 N N . THR A 1 86 ? 5.237 -0.344 5.162 1.00 93.50 86 THR A N 1
ATOM 656 C CA . THR A 1 86 ? 5.736 0.036 6.491 1.00 93.50 86 THR A CA 1
ATOM 657 C C . THR A 1 86 ? 4.783 1.015 7.172 1.00 93.50 86 THR A C 1
ATOM 659 O O . THR A 1 86 ? 4.502 0.869 8.365 1.00 93.50 86 THR A O 1
ATOM 662 N N . LYS A 1 87 ? 4.252 1.975 6.410 1.00 93.25 87 LYS A N 1
ATOM 663 C CA . LYS A 1 87 ? 3.249 2.934 6.872 1.00 93.25 87 LYS A CA 1
ATOM 664 C C . LYS A 1 87 ? 1.955 2.231 7.292 1.00 93.25 87 LYS A C 1
ATOM 666 O O . LYS A 1 87 ? 1.565 2.382 8.447 1.00 93.25 87 LYS A O 1
ATOM 671 N N . LEU A 1 88 ? 1.401 1.367 6.442 1.00 93.75 88 LEU A N 1
ATOM 672 C CA . LEU A 1 88 ? 0.200 0.580 6.745 1.00 93.75 88 LEU A CA 1
ATOM 673 C C . LEU A 1 88 ? 0.374 -0.286 8.003 1.00 93.75 88 LEU A C 1
ATOM 675 O O . LEU A 1 88 ? -0.470 -0.296 8.894 1.00 93.75 88 LEU A O 1
ATOM 679 N N . SER A 1 89 ? 1.531 -0.938 8.142 1.00 94.69 89 SER A N 1
ATOM 680 C CA . SER A 1 89 ? 1.862 -1.711 9.348 1.00 94.69 89 SER A CA 1
ATOM 681 C C . SER A 1 89 ? 1.930 -0.843 10.610 1.00 94.69 89 SER A C 1
ATOM 683 O O . SER A 1 89 ? 1.632 -1.313 11.707 1.00 94.69 89 SER A O 1
ATOM 685 N N . SER A 1 90 ? 2.369 0.410 10.482 1.00 96.19 90 SER A N 1
ATOM 686 C CA . SER A 1 90 ? 2.399 1.371 11.585 1.00 96.19 90 SER A CA 1
ATOM 687 C C . SER A 1 90 ? 0.998 1.808 11.992 1.00 96.19 90 SER A C 1
ATOM 689 O O . SER A 1 90 ? 0.700 1.853 13.184 1.00 96.19 90 SER A O 1
ATOM 691 N N . ASP A 1 91 ? 0.141 2.076 11.012 1.00 93.81 91 ASP A N 1
ATOM 692 C CA . ASP A 1 91 ? -1.230 2.516 11.250 1.00 93.81 91 ASP A CA 1
ATOM 693 C C . ASP A 1 91 ? -2.053 1.391 11.897 1.00 93.81 91 ASP A C 1
ATOM 695 O O . ASP A 1 91 ? -2.649 1.614 12.948 1.00 93.81 91 ASP A O 1
ATOM 699 N N . ILE A 1 92 ? -1.918 0.144 11.427 1.00 96.38 92 ILE A N 1
ATOM 700 C CA . ILE A 1 92 ? -2.501 -1.037 12.093 1.00 96.38 92 ILE A CA 1
ATOM 701 C C . ILE A 1 92 ? -2.076 -1.129 13.562 1.00 96.38 92 ILE A C 1
ATOM 703 O O . ILE A 1 92 ? -2.909 -1.369 14.431 1.00 96.38 92 ILE A O 1
ATOM 707 N N . ARG A 1 93 ? -0.789 -0.925 13.881 1.00 96.81 93 ARG A N 1
ATOM 708 C CA . ARG A 1 93 ? -0.319 -0.986 15.279 1.00 96.81 93 ARG A CA 1
ATOM 709 C C . ARG A 1 93 ? -0.958 0.084 16.164 1.00 96.81 93 ARG A C 1
ATOM 711 O O . ARG A 1 93 ? -1.177 -0.187 17.345 1.00 96.81 93 ARG A O 1
ATOM 718 N N . LYS A 1 94 ? -1.217 1.277 15.623 1.00 97.00 94 LYS A N 1
ATOM 719 C CA . LYS A 1 94 ? -1.891 2.361 16.350 1.00 97.00 94 LYS A CA 1
ATOM 720 C C . LYS A 1 94 ? -3.352 2.018 16.607 1.00 97.00 94 LYS A C 1
ATOM 722 O O . LYS A 1 94 ? -3.780 2.072 17.757 1.00 97.00 94 LYS A O 1
ATOM 727 N N . GLU A 1 95 ? -4.068 1.587 15.574 1.00 96.75 95 GLU A N 1
ATOM 728 C CA . GLU A 1 95 ? -5.479 1.203 15.684 1.00 96.75 95 GLU A CA 1
ATOM 729 C C . GLU A 1 95 ? -5.672 -0.000 16.616 1.00 96.75 95 GLU A C 1
ATOM 731 O O . GLU A 1 95 ? -6.611 -0.045 17.410 1.00 96.75 95 GLU A O 1
ATOM 736 N N . GLU A 1 96 ? -4.732 -0.943 16.597 1.00 96.81 96 GLU A N 1
ATOM 737 C CA . GLU A 1 96 ? -4.689 -2.080 17.514 1.00 96.81 96 GLU A CA 1
ATOM 738 C C . GLU A 1 96 ? -4.378 -1.649 18.961 1.00 96.81 96 GLU A C 1
ATOM 740 O O . GLU A 1 96 ? -4.861 -2.260 19.915 1.00 96.81 96 GLU A O 1
ATOM 745 N N . GLY A 1 97 ? -3.593 -0.581 19.143 1.00 97.50 97 GLY A N 1
ATOM 746 C CA . GLY A 1 97 ? -3.423 0.093 20.432 1.00 97.50 97 GLY A CA 1
ATOM 747 C C . GLY A 1 97 ? -4.737 0.661 20.949 1.00 97.50 97 GLY A C 1
ATOM 748 O O . GLY A 1 97 ? -5.170 0.286 22.034 1.00 97.50 97 GLY A O 1
ATOM 749 N N . HIS A 1 98 ? -5.420 1.450 20.122 1.00 97.12 98 HIS A N 1
ATOM 750 C CA . HIS A 1 98 ? -6.715 2.028 20.470 1.00 97.12 98 HIS A CA 1
ATOM 751 C C . HIS A 1 98 ? -7.766 0.953 20.792 1.00 97.12 98 HIS A C 1
ATOM 753 O O . HIS A 1 98 ? -8.496 1.053 21.778 1.00 97.12 98 HIS A O 1
ATOM 759 N N . ARG A 1 99 ? -7.776 -0.151 20.031 1.00 96.81 99 ARG A N 1
ATOM 760 C CA . ARG A 1 99 ? -8.627 -1.317 20.301 1.00 96.81 99 ARG A CA 1
ATOM 761 C C . ARG A 1 99 ? -8.371 -1.905 21.689 1.00 96.81 99 ARG A C 1
ATOM 763 O O . ARG A 1 99 ? -9.316 -2.313 22.364 1.00 96.81 99 ARG A O 1
ATOM 770 N N . ARG A 1 100 ? -7.111 -2.003 22.127 1.00 97.44 100 ARG A N 1
ATOM 771 C CA . ARG A 1 100 ? -6.787 -2.487 23.481 1.00 97.44 100 ARG A CA 1
ATOM 772 C C . ARG A 1 100 ? -7.298 -1.526 24.548 1.00 97.44 100 ARG A C 1
ATOM 774 O O . ARG A 1 100 ? -7.906 -1.999 25.505 1.00 97.44 100 ARG A O 1
ATOM 781 N N . ASP A 1 101 ? -7.111 -0.226 24.355 1.00 97.94 101 ASP A N 1
ATOM 782 C CA . ASP A 1 101 ? -7.550 0.796 25.310 1.00 97.94 101 ASP A CA 1
ATOM 783 C C . ASP A 1 101 ? -9.074 0.770 25.499 1.00 97.94 101 ASP A C 1
ATOM 785 O O . ASP A 1 101 ? -9.555 0.736 26.632 1.00 97.94 101 ASP A O 1
ATOM 789 N N . LEU A 1 102 ? -9.842 0.655 24.408 1.00 97.44 102 LEU A N 1
ATOM 790 C CA . LEU A 1 102 ? -11.302 0.507 24.474 1.00 97.44 102 LEU A CA 1
ATOM 791 C C . LEU A 1 102 ? -11.721 -0.780 25.196 1.00 97.44 102 LEU A C 1
ATOM 793 O O . LEU A 1 102 ? -12.605 -0.758 26.050 1.00 97.44 102 LEU A O 1
ATOM 797 N N . ASN A 1 103 ? -11.043 -1.902 24.934 1.00 96.62 103 ASN A N 1
ATOM 798 C CA . ASN A 1 103 ? -11.312 -3.150 25.655 1.00 96.62 103 ASN A CA 1
ATOM 799 C C . ASN A 1 103 ? -11.018 -3.040 27.159 1.00 96.62 103 ASN A C 1
ATOM 801 O O . ASN A 1 103 ? -11.710 -3.663 27.966 1.00 96.62 103 ASN A O 1
ATOM 805 N N . HIS A 1 104 ? -9.997 -2.276 27.552 1.00 97.75 104 HIS A N 1
ATOM 806 C CA . HIS A 1 104 ? -9.744 -1.975 28.959 1.00 97.75 104 HIS A CA 1
ATOM 807 C C . HIS A 1 104 ? -10.856 -1.101 29.549 1.00 97.75 104 HIS A C 1
ATOM 809 O O . HIS A 1 104 ? -11.410 -1.463 30.584 1.00 97.75 104 HIS A O 1
ATOM 815 N N . ALA A 1 105 ? -11.279 -0.050 28.845 1.00 97.38 105 ALA A N 1
ATOM 816 C CA . ALA A 1 105 ? -12.366 0.821 29.287 1.00 97.38 105 ALA A CA 1
ATOM 817 C C . ALA A 1 105 ? -13.704 0.074 29.476 1.00 97.38 105 ALA A C 1
ATOM 819 O O . ALA A 1 105 ? -14.434 0.349 30.431 1.00 97.38 105 ALA A O 1
ATOM 820 N N . VAL A 1 106 ? -14.014 -0.900 28.610 1.00 97.44 106 VAL A N 1
ATOM 821 C CA . VAL A 1 106 ? -15.178 -1.795 28.759 1.00 97.44 106 VAL A CA 1
ATOM 822 C C . VAL A 1 106 ? -15.065 -2.657 30.017 1.00 97.44 106 VAL A C 1
ATOM 824 O O . VAL A 1 106 ? -16.049 -2.847 30.737 1.00 97.44 106 VAL A O 1
ATOM 827 N N . LYS A 1 107 ? -13.877 -3.207 30.299 1.00 97.25 107 LYS A N 1
ATOM 828 C CA . LYS A 1 107 ? -13.651 -4.007 31.513 1.00 97.25 107 LYS A CA 1
ATOM 829 C C . LYS A 1 107 ? -13.826 -3.160 32.767 1.00 97.25 107 LYS A C 1
ATOM 831 O O . LYS A 1 107 ? -14.517 -3.600 33.683 1.00 97.25 107 LYS A O 1
ATOM 836 N N . ASP A 1 108 ? -13.274 -1.953 32.781 1.00 97.44 108 ASP A N 1
ATOM 837 C CA . ASP A 1 108 ? -13.379 -1.035 33.916 1.00 97.44 108 ASP A CA 1
ATOM 838 C C . ASP A 1 108 ? -14.833 -0.605 34.158 1.00 97.44 108 ASP A C 1
ATOM 840 O O . ASP A 1 108 ? -15.314 -0.646 35.292 1.00 97.44 108 ASP A O 1
ATOM 844 N N . ALA A 1 109 ? -15.581 -0.299 33.092 1.00 95.75 109 ALA A N 1
ATOM 845 C CA . ALA A 1 109 ? -17.009 0.003 33.189 1.00 95.75 109 ALA A CA 1
ATOM 846 C C . ALA A 1 109 ? -17.815 -1.191 33.737 1.00 95.75 109 ALA A C 1
ATOM 848 O O . ALA A 1 109 ? -18.665 -1.027 34.612 1.00 95.75 109 ALA A O 1
ATOM 849 N N . ASN A 1 110 ? -17.499 -2.417 33.308 1.00 96.38 110 ASN A N 1
ATOM 850 C CA . ASN A 1 110 ? -18.128 -3.626 33.847 1.00 96.38 110 ASN A CA 1
ATOM 851 C C . ASN A 1 110 ? -17.813 -3.849 35.334 1.00 96.38 110 ASN A C 1
ATOM 853 O O . ASN A 1 110 ? -18.677 -4.292 36.094 1.00 96.38 110 ASN A O 1
ATOM 857 N N . VAL A 1 111 ? -16.582 -3.558 35.765 1.00 96.75 111 VAL A N 1
ATOM 858 C CA . VAL A 1 111 ? -16.210 -3.601 37.187 1.00 96.75 111 VAL A CA 1
ATOM 859 C C . VAL A 1 111 ? -17.016 -2.568 37.978 1.00 96.75 111 VAL A C 1
ATOM 861 O O . VAL A 1 111 ? -17.532 -2.902 39.045 1.00 96.75 111 VAL A O 1
ATOM 864 N N . ASN A 1 112 ? -17.203 -1.361 37.435 1.00 94.31 112 ASN A N 1
ATOM 865 C CA . ASN A 1 112 ? -18.022 -0.314 38.052 1.00 94.31 112 ASN A CA 1
ATOM 866 C C . ASN A 1 112 ? -19.488 -0.753 38.231 1.00 94.31 112 ASN A C 1
ATOM 868 O O . ASN A 1 112 ? -20.043 -0.606 39.319 1.00 94.31 112 ASN A O 1
ATOM 872 N N . VAL A 1 113 ? -20.098 -1.381 37.215 1.00 94.19 113 VAL A N 1
ATOM 873 C CA . VAL A 1 113 ? -21.456 -1.953 37.322 1.00 94.19 113 VAL A CA 1
ATOM 874 C C . VAL A 1 113 ? -21.543 -2.954 38.473 1.00 94.19 113 VAL A C 1
ATOM 876 O O . VAL A 1 113 ? -22.442 -2.851 39.307 1.00 94.19 113 VAL A O 1
ATOM 879 N N . LYS A 1 114 ? -20.598 -3.900 38.557 1.00 94.38 114 LYS A N 1
ATOM 880 C CA . LYS A 1 114 ? -20.577 -4.906 39.634 1.00 94.38 114 LYS A CA 1
ATOM 881 C C . LYS A 1 114 ? -20.439 -4.264 41.011 1.00 94.38 114 LYS A C 1
ATOM 883 O O . LYS A 1 114 ? -21.121 -4.675 41.947 1.00 94.38 114 LYS A O 1
ATOM 888 N N . TRP A 1 115 ? -19.583 -3.252 41.135 1.00 92.88 115 TRP A N 1
ATOM 889 C CA . TRP A 1 115 ? -19.402 -2.523 42.386 1.00 92.88 115 TRP A CA 1
ATOM 890 C C . TRP A 1 115 ? -20.689 -1.807 42.817 1.00 92.88 115 TRP A C 1
ATOM 892 O O . TRP A 1 115 ? -21.122 -1.963 43.960 1.00 92.88 115 TRP A O 1
ATOM 902 N N . LYS A 1 116 ? -21.364 -1.113 41.892 1.00 90.62 116 LYS A N 1
ATOM 903 C CA . LYS A 1 116 ? -22.650 -0.454 42.167 1.00 90.62 116 LYS A CA 1
ATOM 904 C C . LYS A 1 116 ? -23.770 -1.446 42.498 1.00 90.62 116 LYS A C 1
ATOM 906 O O . LYS A 1 116 ? -24.551 -1.196 43.410 1.00 90.62 116 LYS A O 1
ATOM 911 N N . GLN A 1 117 ? -23.826 -2.595 41.824 1.00 90.00 117 GLN A N 1
ATOM 912 C CA . GLN A 1 117 ? -24.779 -3.665 42.149 1.00 90.00 117 GLN A CA 1
ATOM 913 C C . GLN A 1 117 ? -24.554 -4.220 43.558 1.00 90.00 117 GLN A C 1
ATOM 915 O O . GLN A 1 117 ? -25.512 -4.439 44.298 1.00 90.00 117 GLN A O 1
ATOM 920 N N . GLN A 1 118 ? -23.293 -4.409 43.952 1.00 90.75 118 GLN A N 1
ATOM 921 C CA . GLN A 1 118 ? -22.956 -4.862 45.298 1.00 90.75 118 GLN A CA 1
ATOM 922 C C . GLN A 1 118 ? -23.354 -3.828 46.359 1.00 90.75 118 GLN A C 1
ATOM 924 O O . GLN A 1 118 ? -23.855 -4.204 47.418 1.00 90.75 118 GLN A O 1
ATOM 929 N N . LEU A 1 119 ? -23.163 -2.535 46.080 1.00 87.31 119 LEU A N 1
ATOM 930 C CA . LEU A 1 119 ? -23.641 -1.460 46.951 1.00 87.31 119 LEU A CA 1
ATOM 931 C C . LEU A 1 119 ? -25.162 -1.479 47.097 1.00 87.31 119 LEU A C 1
ATOM 933 O O . LEU A 1 119 ? -25.648 -1.388 48.220 1.00 87.31 119 LEU A O 1
ATOM 937 N N . ALA A 1 120 ? -25.897 -1.647 45.993 1.00 85.75 120 ALA A N 1
ATOM 938 C CA . ALA A 1 120 ? -27.355 -1.751 46.016 1.00 85.75 120 ALA A CA 1
ATOM 939 C C . ALA A 1 120 ? -27.820 -2.910 46.908 1.00 85.75 120 ALA A C 1
ATOM 941 O O . ALA A 1 120 ? -28.714 -2.741 47.730 1.00 85.75 120 ALA A O 1
ATOM 942 N N . PHE A 1 121 ? -27.171 -4.073 46.782 1.00 85.00 121 PHE A N 1
ATOM 943 C CA . PHE A 1 121 ? -27.486 -5.261 47.574 1.00 85.00 121 PHE A CA 1
ATOM 944 C C . PHE A 1 121 ? -27.190 -5.077 49.069 1.00 85.00 121 PHE A C 1
ATOM 946 O O . PHE A 1 121 ? -27.944 -5.545 49.919 1.00 85.00 121 PHE A O 1
ATOM 953 N N . ASN A 1 122 ? -26.089 -4.399 49.398 1.00 86.94 122 ASN A N 1
ATOM 954 C CA . ASN A 1 122 ? -25.670 -4.189 50.782 1.00 86.94 122 ASN A CA 1
ATOM 955 C C . ASN A 1 122 ? -26.460 -3.071 51.489 1.00 86.94 122 ASN A C 1
ATOM 957 O O . ASN A 1 122 ? -26.422 -3.002 52.718 1.00 86.94 122 ASN A O 1
ATOM 961 N N . ASN A 1 123 ? -27.143 -2.189 50.749 1.00 83.56 123 ASN A N 1
ATOM 962 C CA . ASN A 1 123 ? -27.860 -1.059 51.329 1.00 83.56 123 ASN A CA 1
ATOM 963 C C . ASN A 1 123 ? -29.306 -1.442 51.695 1.00 83.56 123 ASN A C 1
ATOM 965 O O . ASN A 1 123 ? -30.123 -1.776 50.835 1.00 83.56 123 ASN A O 1
ATOM 969 N N . GLN A 1 124 ? -29.615 -1.409 52.994 1.00 76.94 124 GLN A N 1
ATOM 970 C CA . GLN A 1 124 ? -30.923 -1.792 53.541 1.00 76.94 124 GLN A CA 1
ATOM 971 C C . GLN A 1 124 ? -31.908 -0.617 53.651 1.00 76.94 124 GLN A C 1
ATOM 973 O O . GLN A 1 124 ? -33.051 -0.839 54.042 1.00 76.94 124 GLN A O 1
ATOM 978 N N . ASP A 1 125 ? -31.486 0.612 53.327 1.00 85.88 125 ASP A N 1
ATOM 979 C CA . ASP A 1 125 ? -32.351 1.798 53.336 1.00 85.88 125 ASP A CA 1
ATOM 980 C C . ASP A 1 125 ? -33.219 1.863 52.060 1.00 85.88 125 ASP A C 1
ATOM 982 O O . ASP A 1 125 ? -32.682 2.105 50.972 1.00 85.88 125 ASP A O 1
ATOM 986 N N . PRO A 1 126 ? -34.556 1.703 52.161 1.00 78.31 126 PRO A N 1
ATOM 987 C CA . PRO A 1 126 ? -35.452 1.724 51.005 1.00 78.31 126 PRO A CA 1
ATOM 988 C C . PRO A 1 126 ? -35.423 3.050 50.235 1.00 78.31 126 PRO A C 1
ATOM 990 O O . PRO A 1 126 ? -35.589 3.047 49.020 1.00 78.31 126 PRO A O 1
ATOM 993 N N . ALA A 1 127 ? -35.176 4.181 50.909 1.00 79.62 127 ALA A N 1
ATOM 994 C CA . ALA A 1 127 ? -35.136 5.491 50.257 1.00 79.62 127 ALA A CA 1
ATOM 995 C C . ALA A 1 127 ? -33.885 5.674 49.376 1.00 79.62 127 ALA A C 1
ATOM 997 O O . ALA A 1 127 ? -33.879 6.511 48.474 1.00 79.62 127 ALA A O 1
ATOM 998 N N . GLN A 1 128 ? -32.828 4.893 49.626 1.00 82.44 128 GLN A N 1
ATOM 999 C CA . GLN A 1 128 ? -31.581 4.927 48.857 1.00 82.44 128 GLN A CA 1
ATOM 1000 C C . GLN A 1 128 ? -31.522 3.849 47.767 1.00 82.44 128 GLN A C 1
ATOM 1002 O O . GLN A 1 128 ? -30.736 3.985 46.829 1.00 82.44 128 GLN A O 1
ATOM 1007 N N . GLN A 1 129 ? -32.350 2.801 47.850 1.00 80.38 129 GLN A N 1
ATOM 1008 C CA . GLN A 1 129 ? -32.349 1.703 46.877 1.00 80.38 129 GLN A CA 1
ATOM 1009 C C . GLN A 1 129 ? -32.706 2.163 45.458 1.00 80.38 129 GLN A C 1
ATOM 1011 O O . GLN A 1 129 ? -32.012 1.779 44.518 1.00 80.38 129 GLN A O 1
ATOM 1016 N N . ASP A 1 130 ? -33.704 3.037 45.300 1.00 82.75 130 ASP A N 1
ATOM 1017 C CA . ASP A 1 130 ? -34.116 3.548 43.983 1.00 82.75 130 ASP A CA 1
ATOM 1018 C C . ASP A 1 130 ? -33.017 4.392 43.313 1.00 82.75 130 ASP A C 1
ATOM 1020 O O . ASP A 1 130 ? -32.760 4.267 42.114 1.00 82.75 130 ASP A O 1
ATOM 1024 N N . ALA A 1 131 ? -32.312 5.221 44.091 1.00 84.69 131 ALA A N 1
ATOM 1025 C CA . ALA A 1 131 ? -31.206 6.033 43.585 1.00 84.69 131 ALA A CA 1
ATOM 1026 C C . ALA A 1 131 ? -30.035 5.157 43.108 1.00 84.69 131 ALA A C 1
ATOM 1028 O O . ALA A 1 131 ? -29.495 5.374 42.023 1.00 84.69 131 ALA A O 1
ATOM 1029 N N . ILE A 1 132 ? -29.683 4.122 43.879 1.00 84.75 132 ILE A N 1
ATOM 1030 C CA . ILE A 1 132 ? -28.594 3.207 43.517 1.00 84.75 132 ILE A CA 1
ATOM 1031 C C . ILE A 1 132 ? -28.996 2.323 42.325 1.00 84.75 132 ILE A C 1
ATOM 1033 O O . ILE A 1 132 ? -28.157 2.029 41.473 1.00 84.75 132 ILE A O 1
ATOM 1037 N N . ALA A 1 133 ? -30.268 1.927 42.214 1.00 85.38 133 ALA A N 1
ATOM 1038 C CA . ALA A 1 133 ? -30.771 1.190 41.056 1.00 85.38 133 ALA A CA 1
ATOM 1039 C C . ALA A 1 133 ? -30.628 2.002 39.756 1.00 85.38 133 ALA A C 1
ATOM 1041 O O . ALA A 1 133 ? -30.128 1.471 38.762 1.00 85.38 133 ALA A O 1
ATOM 1042 N N . ASN A 1 134 ? -30.962 3.297 39.784 1.00 88.94 134 ASN A N 1
ATOM 1043 C CA . ASN A 1 134 ? -30.723 4.202 38.654 1.00 88.94 134 ASN A CA 1
ATOM 1044 C C . ASN A 1 134 ? -29.225 4.331 38.328 1.00 88.94 134 ASN A C 1
ATOM 1046 O O . ASN A 1 134 ? -28.835 4.287 37.164 1.00 88.94 134 ASN A O 1
ATOM 1050 N N . ASP A 1 135 ? -28.362 4.423 39.342 1.00 91.56 135 ASP A N 1
ATOM 1051 C CA . ASP A 1 135 ? -26.911 4.490 39.143 1.00 91.56 135 ASP A CA 1
ATOM 1052 C C . ASP A 1 135 ? -26.317 3.220 38.520 1.00 91.56 135 ASP A C 1
ATOM 1054 O O . ASP A 1 135 ? -25.329 3.301 37.777 1.00 91.56 135 ASP A O 1
ATOM 1058 N N . VAL A 1 136 ? -26.880 2.055 38.850 1.00 92.06 136 VAL A N 1
ATOM 1059 C CA . VAL A 1 136 ? -26.539 0.771 38.229 1.00 92.06 136 VAL A CA 1
ATOM 1060 C C . VAL A 1 136 ? -26.962 0.770 36.766 1.00 92.06 136 VAL A C 1
ATOM 1062 O O . VAL A 1 136 ? -26.174 0.342 35.925 1.00 92.06 136 VAL A O 1
ATOM 1065 N N . GLU A 1 137 ? -28.168 1.244 36.456 1.00 92.38 137 GLU A N 1
ATOM 1066 C CA . GLU A 1 137 ? -28.666 1.275 35.081 1.00 92.38 137 GLU A CA 1
ATOM 1067 C C . GLU A 1 137 ? -27.836 2.218 34.205 1.00 92.38 137 GLU A C 1
ATOM 1069 O O . GLU A 1 137 ? -27.326 1.792 33.170 1.00 92.38 137 GLU A O 1
ATOM 1074 N N . ASN A 1 138 ? -27.530 3.422 34.699 1.00 94.06 138 ASN A N 1
ATOM 1075 C CA . ASN A 1 138 ? -26.621 4.360 34.032 1.00 94.06 138 ASN A CA 1
ATOM 1076 C C . ASN A 1 138 ? -25.237 3.736 33.768 1.00 94.06 138 ASN A C 1
ATOM 1078 O O . ASN A 1 138 ? -24.646 3.914 32.705 1.00 94.06 138 ASN A O 1
ATOM 1082 N N . ALA A 1 139 ? -24.704 2.970 34.727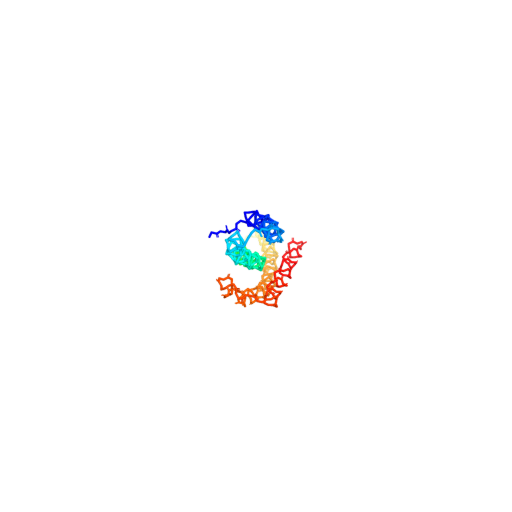 1.00 93.12 139 ALA A N 1
ATOM 1083 C CA . ALA A 1 139 ? -23.422 2.293 34.542 1.00 93.12 139 ALA A CA 1
ATOM 1084 C C . ALA A 1 139 ? -23.499 1.159 33.501 1.00 93.12 139 ALA A C 1
ATOM 1086 O O . ALA A 1 139 ? -22.516 0.907 32.804 1.00 93.12 139 ALA A O 1
ATOM 1087 N N . LYS A 1 140 ? -24.644 0.475 33.362 1.00 95.69 140 LYS A N 1
ATOM 1088 C CA . LYS A 1 140 ? -24.846 -0.515 32.290 1.00 95.69 140 LYS A CA 1
ATOM 1089 C C . LYS A 1 140 ? -24.929 0.153 30.920 1.00 95.69 140 LYS A C 1
ATOM 1091 O O . LYS A 1 140 ? -24.340 -0.367 29.976 1.00 95.69 140 LYS A O 1
ATOM 1096 N N . GLU A 1 141 ? -25.610 1.292 30.808 1.00 95.81 141 GLU A N 1
ATOM 1097 C CA . GLU A 1 141 ? -25.649 2.074 29.564 1.00 95.81 141 GLU A CA 1
ATOM 1098 C C . GLU A 1 141 ? -24.242 2.519 29.132 1.00 95.81 141 GLU A C 1
ATOM 1100 O O . GLU A 1 141 ? -23.887 2.425 27.952 1.00 95.81 141 GLU A O 1
ATOM 1105 N N . GLU A 1 142 ? -23.395 2.914 30.089 1.00 94.81 142 GLU A N 1
ATOM 1106 C CA . GLU A 1 142 ? -21.987 3.233 29.830 1.00 94.81 142 GLU A CA 1
ATOM 1107 C C . GLU A 1 142 ? -21.214 2.018 29.282 1.00 94.81 142 GLU A C 1
ATOM 1109 O O . GLU A 1 142 ? -20.450 2.150 28.323 1.00 94.81 142 GLU A O 1
ATOM 1114 N N . VAL A 1 143 ? -21.432 0.820 29.846 1.00 96.81 143 VAL A N 1
ATOM 1115 C CA . VAL A 1 143 ? -20.834 -0.425 29.329 1.00 96.81 143 VAL A CA 1
ATOM 1116 C C . VAL A 1 143 ? -21.270 -0.686 27.890 1.00 96.81 143 VAL A C 1
ATOM 1118 O O . VAL A 1 143 ? -20.418 -0.987 27.057 1.00 96.81 143 VAL A O 1
ATOM 1121 N N . ILE A 1 144 ? -22.567 -0.566 27.590 1.00 96.94 144 ILE A N 1
ATOM 1122 C CA . ILE A 1 144 ? -23.105 -0.789 26.239 1.00 96.94 144 ILE A CA 1
ATOM 1123 C C . ILE A 1 144 ? -22.455 0.178 25.246 1.00 96.94 144 ILE A C 1
ATOM 1125 O O . ILE A 1 144 ? -21.978 -0.250 24.198 1.00 96.94 144 ILE A O 1
ATOM 1129 N N . THR A 1 145 ? -22.371 1.461 25.599 1.00 96.75 145 THR A N 1
ATOM 1130 C CA . THR A 1 145 ? -21.772 2.494 24.740 1.00 96.75 145 THR A CA 1
ATOM 1131 C C . THR A 1 145 ? -20.307 2.181 24.432 1.00 96.75 145 THR A C 1
ATOM 1133 O O . THR A 1 145 ? -19.918 2.112 23.267 1.00 96.75 145 THR A O 1
ATOM 1136 N N . LYS A 1 146 ? -19.502 1.888 25.461 1.00 96.88 146 LYS A N 1
ATOM 1137 C CA . LYS A 1 146 ? -18.084 1.531 25.281 1.00 96.88 146 LYS A CA 1
ATOM 1138 C C . LYS A 1 146 ? -17.898 0.220 24.519 1.00 96.88 146 LYS A C 1
ATOM 1140 O O . LYS A 1 146 ? -16.919 0.066 23.792 1.00 96.88 146 LYS A O 1
ATOM 1145 N N . GLN A 1 147 ? -18.814 -0.733 24.683 1.00 97.44 147 GLN A N 1
ATOM 1146 C CA . GLN A 1 147 ? -18.778 -1.997 23.954 1.00 97.44 147 GLN A CA 1
ATOM 1147 C C . GLN A 1 147 ? -19.009 -1.769 22.456 1.00 97.44 147 GLN A C 1
ATOM 1149 O O . GLN A 1 147 ? -18.245 -2.290 21.648 1.00 97.44 147 GLN A O 1
ATOM 1154 N N . LEU A 1 148 ? -19.984 -0.930 22.089 1.00 97.62 148 LEU A N 1
ATOM 1155 C CA . LEU A 1 148 ? -20.226 -0.553 20.693 1.00 97.62 148 LEU A CA 1
ATOM 1156 C C . LEU A 1 148 ? -19.007 0.141 20.068 1.00 97.62 148 LEU A C 1
ATOM 1158 O O . LEU A 1 148 ? -18.639 -0.169 18.935 1.00 97.62 148 LEU A O 1
ATOM 1162 N N . GLU A 1 149 ? -18.340 1.031 20.807 1.00 96.75 149 GLU A N 1
ATOM 1163 C CA . GLU A 1 149 ? -17.089 1.659 20.360 1.00 96.75 149 GLU A CA 1
ATOM 1164 C C . GLU A 1 149 ? -15.971 0.626 20.150 1.00 96.75 149 GLU A C 1
ATOM 1166 O O . GLU A 1 149 ? -15.284 0.646 19.125 1.00 96.75 149 GLU A O 1
ATOM 1171 N N . ALA A 1 150 ? -15.802 -0.307 21.092 1.00 96.94 150 ALA A N 1
ATOM 1172 C CA . ALA A 1 150 ? -14.800 -1.365 21.001 1.00 96.94 150 ALA A CA 1
ATOM 1173 C C . ALA A 1 150 ? -15.052 -2.311 19.813 1.00 96.94 150 ALA A C 1
ATOM 1175 O O . ALA A 1 150 ? -14.098 -2.719 19.140 1.00 96.94 150 ALA A O 1
ATOM 1176 N N . ASP A 1 151 ? -16.315 -2.637 19.535 1.00 96.56 151 ASP A N 1
ATOM 1177 C CA . ASP A 1 151 ? -16.711 -3.487 18.412 1.00 96.56 151 ASP A CA 1
ATOM 1178 C C . ASP A 1 151 ? -16.497 -2.777 17.070 1.00 96.56 151 ASP A C 1
ATOM 1180 O O . ASP A 1 151 ? -15.857 -3.340 16.179 1.00 96.56 151 ASP A O 1
ATOM 1184 N N . ALA A 1 152 ? -16.895 -1.506 16.958 1.00 96.44 152 ALA A N 1
ATOM 1185 C CA . ALA A 1 152 ? -16.607 -0.693 15.777 1.00 96.44 152 ALA A CA 1
ATOM 1186 C C . ALA A 1 152 ? -15.093 -0.581 15.524 1.00 96.44 152 ALA A C 1
ATOM 1188 O O . ALA A 1 152 ? -14.631 -0.675 14.385 1.00 96.44 152 ALA A O 1
ATOM 1189 N N . GLN A 1 153 ? -14.291 -0.427 16.582 1.00 97.19 153 GLN A N 1
ATOM 1190 C CA . GLN A 1 153 ? -12.837 -0.383 16.454 1.00 97.19 153 GLN A CA 1
ATOM 1191 C C . GLN A 1 153 ? -12.248 -1.731 16.016 1.00 97.19 153 GLN A C 1
ATOM 1193 O O . GLN A 1 153 ? -11.304 -1.776 15.225 1.00 97.19 153 GLN A O 1
ATOM 1198 N N . LYS A 1 154 ? -12.800 -2.847 16.498 1.00 96.38 154 LYS A N 1
ATOM 1199 C CA . LYS A 1 154 ? -12.394 -4.193 16.076 1.00 96.38 154 LYS A CA 1
ATOM 1200 C C . LYS A 1 154 ? -12.653 -4.420 14.584 1.00 96.38 154 LYS A C 1
ATOM 1202 O O . LYS A 1 154 ? -11.800 -5.007 13.913 1.00 96.38 154 LYS A O 1
ATOM 1207 N N . GLU A 1 155 ? -13.783 -3.949 14.062 1.00 95.94 155 GLU A N 1
ATOM 1208 C CA . GLU A 1 155 ? -14.087 -4.016 12.628 1.00 95.94 155 GLU A CA 1
ATOM 1209 C C . GLU A 1 155 ? -13.098 -3.189 11.799 1.00 95.94 155 GLU A C 1
ATOM 1211 O O . GLU A 1 155 ? -12.538 -3.712 10.835 1.00 95.94 155 GLU A O 1
ATOM 1216 N N . ARG A 1 156 ? -12.781 -1.955 12.222 1.00 94.44 156 ARG A N 1
ATOM 1217 C CA . ARG A 1 156 ? -11.776 -1.109 11.546 1.00 94.44 156 ARG A CA 1
ATOM 1218 C C . ARG A 1 156 ? -10.413 -1.783 11.457 1.00 94.44 156 ARG A C 1
ATOM 1220 O O . ARG A 1 156 ? -9.834 -1.870 10.379 1.00 94.44 156 ARG A O 1
ATOM 1227 N N . VAL A 1 157 ? -9.914 -2.309 12.577 1.00 95.75 157 VAL A N 1
ATOM 1228 C CA . VAL A 1 157 ? -8.642 -3.047 12.605 1.00 95.75 157 VAL A CA 1
ATOM 1229 C C . VAL A 1 157 ? -8.688 -4.255 11.663 1.00 95.75 157 VAL A C 1
ATOM 1231 O O . VAL A 1 157 ? -7.715 -4.522 10.959 1.00 95.75 157 VAL A O 1
ATOM 1234 N N . SER A 1 158 ? -9.808 -4.980 11.633 1.00 95.12 158 SER A N 1
ATOM 1235 C CA . SER A 1 158 ? -9.975 -6.146 10.756 1.00 95.12 158 SER A CA 1
ATOM 1236 C C . SER A 1 158 ? -9.936 -5.755 9.273 1.00 95.12 158 SER A C 1
ATOM 1238 O O . SER A 1 158 ? -9.271 -6.437 8.496 1.00 95.12 158 SER A O 1
ATOM 1240 N N . SER A 1 159 ? -10.564 -4.634 8.896 1.00 94.12 159 SER A N 1
ATOM 1241 C CA . SER A 1 159 ? -10.486 -4.074 7.535 1.00 94.12 159 SER A CA 1
ATOM 1242 C C . SER A 1 159 ? -9.047 -3.747 7.139 1.00 94.12 159 SER A C 1
ATOM 1244 O O . SER A 1 159 ? -8.579 -4.177 6.088 1.00 94.12 159 SER A O 1
ATOM 1246 N N . LEU A 1 160 ? -8.297 -3.083 8.023 1.00 93.81 160 LEU A N 1
ATOM 1247 C CA . LEU A 1 160 ? -6.904 -2.723 7.746 1.00 93.81 160 LEU A CA 1
ATOM 1248 C C . LEU A 1 160 ? -6.001 -3.948 7.546 1.00 93.81 160 LEU A C 1
ATOM 1250 O O . LEU A 1 160 ? -5.058 -3.904 6.755 1.00 93.81 160 LEU A O 1
ATOM 1254 N N . TYR A 1 161 ? -6.265 -5.054 8.249 1.00 94.25 161 TYR A N 1
ATOM 1255 C CA . TYR A 1 161 ? -5.540 -6.305 8.014 1.00 94.25 161 TYR A CA 1
ATOM 1256 C C . TYR A 1 161 ? -5.829 -6.895 6.630 1.00 94.25 161 TYR A C 1
ATOM 1258 O O . TYR A 1 161 ? -4.889 -7.346 5.978 1.00 94.25 161 TYR A O 1
ATOM 1266 N N . LEU A 1 162 ? -7.082 -6.847 6.169 1.00 93.44 162 LEU A N 1
ATOM 1267 C CA . LEU A 1 162 ? -7.453 -7.286 4.820 1.00 93.44 162 LEU A CA 1
ATOM 1268 C C . LEU A 1 162 ? -6.773 -6.419 3.752 1.00 93.44 162 LEU A C 1
ATOM 1270 O O . LEU A 1 162 ? -6.119 -6.950 2.857 1.00 93.44 162 LEU A O 1
ATOM 1274 N N . GLU A 1 163 ? -6.828 -5.095 3.904 1.00 92.19 163 GLU A N 1
ATOM 1275 C CA . GLU A 1 163 ? -6.143 -4.153 3.009 1.00 92.19 163 GLU A CA 1
ATOM 1276 C C . GLU A 1 163 ? -4.632 -4.404 2.956 1.00 92.19 163 GLU A C 1
ATOM 1278 O O . GLU A 1 163 ? -4.017 -4.356 1.889 1.00 92.19 163 GLU A O 1
ATOM 1283 N N . ARG A 1 164 ? -4.016 -4.715 4.103 1.00 94.25 164 ARG A N 1
ATOM 1284 C CA . ARG A 1 164 ? -2.593 -5.061 4.177 1.00 94.25 164 ARG A CA 1
ATOM 1285 C C . ARG A 1 164 ? -2.272 -6.343 3.436 1.00 94.25 164 ARG A C 1
ATOM 1287 O O . ARG A 1 164 ? -1.216 -6.417 2.809 1.00 94.25 164 ARG A O 1
ATOM 1294 N N . ASP A 1 165 ? -3.122 -7.350 3.535 1.00 94.25 165 ASP A N 1
ATOM 1295 C CA . ASP A 1 165 ? -2.877 -8.632 2.885 1.00 94.25 165 ASP A CA 1
ATOM 1296 C C . ASP A 1 165 ? -3.021 -8.504 1.362 1.00 94.25 165 ASP A C 1
ATOM 1298 O O . ASP A 1 165 ? -2.143 -8.972 0.632 1.00 94.25 165 ASP A O 1
ATOM 1302 N N . ASP A 1 166 ? -4.018 -7.754 0.884 1.00 93.50 166 ASP A N 1
ATOM 1303 C CA . ASP A 1 166 ? -4.153 -7.385 -0.531 1.00 93.50 166 ASP A CA 1
ATOM 1304 C C . ASP A 1 166 ? -2.925 -6.610 -1.033 1.00 93.50 166 ASP A C 1
ATOM 1306 O O . ASP A 1 166 ? -2.323 -6.970 -2.052 1.00 93.50 166 ASP A O 1
ATOM 1310 N N . PHE A 1 167 ? -2.491 -5.595 -0.278 1.00 94.50 167 PHE A N 1
ATOM 1311 C CA . PHE A 1 167 ? -1.305 -4.808 -0.607 1.00 94.50 167 PHE A CA 1
ATOM 1312 C C . PHE A 1 167 ? -0.034 -5.666 -0.641 1.00 94.50 167 PHE A C 1
ATOM 1314 O O . PHE A 1 167 ? 0.780 -5.550 -1.559 1.00 94.50 167 PHE A O 1
ATOM 1321 N N . ASN A 1 168 ? 0.149 -6.554 0.338 1.00 94.00 168 ASN A N 1
ATOM 1322 C CA . ASN A 1 168 ? 1.301 -7.452 0.399 1.00 94.00 168 ASN A CA 1
ATOM 1323 C C . ASN A 1 168 ? 1.324 -8.429 -0.778 1.00 94.00 168 ASN A C 1
ATOM 1325 O O . ASN A 1 168 ? 2.397 -8.683 -1.322 1.00 94.00 168 ASN A O 1
ATOM 1329 N N . ASN A 1 169 ? 0.165 -8.945 -1.192 1.00 93.88 169 ASN A N 1
ATOM 1330 C CA . ASN A 1 169 ? 0.061 -9.824 -2.352 1.00 93.88 169 ASN A CA 1
ATOM 1331 C C . ASN A 1 169 ? 0.471 -9.102 -3.642 1.00 93.88 169 ASN A C 1
ATOM 1333 O O . ASN A 1 169 ? 1.237 -9.651 -4.439 1.00 93.88 169 ASN A O 1
ATOM 1337 N N . ALA A 1 170 ? 0.012 -7.862 -3.835 1.00 92.75 170 ALA A N 1
ATOM 1338 C CA . ALA A 1 170 ? 0.408 -7.043 -4.977 1.00 92.75 170 ALA A CA 1
ATOM 1339 C C . ALA A 1 170 ? 1.909 -6.704 -4.942 1.00 92.75 170 ALA A C 1
ATOM 1341 O O . ALA A 1 170 ? 2.614 -6.885 -5.938 1.00 92.75 170 ALA A O 1
ATOM 1342 N N . LEU A 1 171 ? 2.420 -6.282 -3.780 1.00 93.44 171 LEU A N 1
ATOM 1343 C CA . LEU A 1 171 ? 3.829 -5.935 -3.608 1.00 93.44 171 LEU A CA 1
ATOM 1344 C C . LEU A 1 171 ? 4.749 -7.148 -3.785 1.00 93.44 171 LEU A C 1
ATOM 1346 O O . LEU A 1 171 ? 5.825 -6.999 -4.354 1.00 93.44 171 LEU A O 1
ATOM 1350 N N . SER A 1 172 ? 4.352 -8.343 -3.338 1.00 93.50 172 SER A N 1
ATOM 1351 C CA . SER A 1 172 ? 5.164 -9.554 -3.51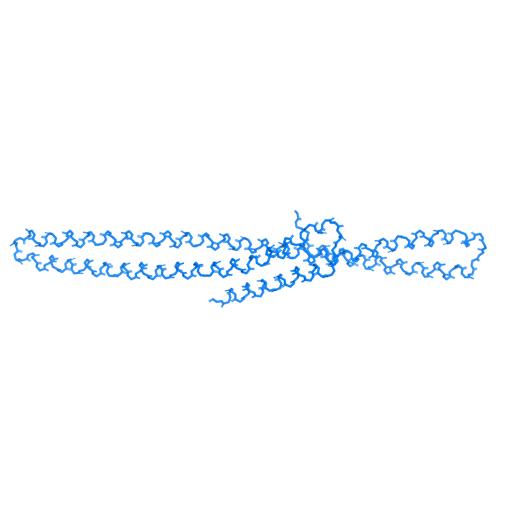1 1.00 93.50 172 SER A CA 1
ATOM 1352 C C . SER A 1 172 ? 5.429 -9.828 -4.987 1.00 93.50 172 SER A C 1
ATOM 1354 O O . SER A 1 172 ? 6.578 -10.009 -5.367 1.00 93.50 172 SER A O 1
ATOM 1356 N N . ARG A 1 173 ? 4.399 -9.739 -5.839 1.00 90.31 173 ARG A N 1
ATOM 1357 C CA . ARG A 1 173 ? 4.547 -9.923 -7.294 1.00 90.31 173 ARG A CA 1
ATOM 1358 C C . ARG A 1 173 ? 5.489 -8.887 -7.912 1.00 90.31 173 ARG A C 1
ATOM 1360 O O . ARG A 1 173 ? 6.292 -9.222 -8.779 1.00 90.31 173 ARG A O 1
ATOM 1367 N N . MET A 1 174 ? 5.411 -7.640 -7.443 1.00 90.81 174 MET A N 1
ATOM 1368 C CA . MET A 1 174 ? 6.324 -6.575 -7.861 1.00 90.81 174 MET A CA 1
ATOM 1369 C C . MET A 1 174 ? 7.773 -6.862 -7.438 1.00 90.81 174 MET A C 1
ATOM 1371 O O . MET A 1 174 ? 8.704 -6.676 -8.223 1.00 90.81 174 MET A O 1
ATOM 1375 N N . LEU A 1 175 ? 7.979 -7.331 -6.205 1.00 89.00 175 LEU A N 1
ATOM 1376 C CA . LEU A 1 175 ? 9.303 -7.671 -5.682 1.00 89.00 175 LEU A CA 1
ATOM 1377 C C . LEU A 1 175 ? 9.897 -8.901 -6.373 1.00 89.00 175 LEU A C 1
ATOM 1379 O O . LEU A 1 175 ? 11.089 -8.885 -6.676 1.00 89.00 175 LEU A O 1
ATOM 1383 N N . ASP A 1 176 ? 9.082 -9.908 -6.686 1.00 89.06 176 ASP A N 1
ATOM 1384 C CA . ASP A 1 176 ? 9.499 -11.092 -7.439 1.00 89.06 176 ASP A CA 1
ATOM 1385 C C . ASP A 1 176 ? 10.008 -10.684 -8.827 1.00 89.06 176 ASP A C 1
ATOM 1387 O O . ASP A 1 176 ? 11.136 -11.017 -9.194 1.00 89.06 176 ASP A O 1
ATOM 1391 N N . ALA A 1 177 ? 9.248 -9.860 -9.556 1.00 83.62 177 ALA A N 1
ATOM 1392 C CA . ALA A 1 177 ? 9.687 -9.319 -10.840 1.00 83.62 177 ALA A CA 1
ATOM 1393 C C . ALA A 1 177 ? 10.951 -8.459 -10.697 1.00 83.62 177 ALA A C 1
ATOM 1395 O O . ALA A 1 177 ? 11.900 -8.620 -11.456 1.00 83.62 177 ALA A O 1
ATOM 1396 N N . THR A 1 178 ? 11.025 -7.598 -9.679 1.00 81.69 178 THR A N 1
ATOM 1397 C CA . THR A 1 178 ? 12.224 -6.780 -9.430 1.00 81.69 178 THR A CA 1
ATOM 1398 C C . THR A 1 178 ? 13.454 -7.652 -9.159 1.00 81.69 178 THR A C 1
ATOM 1400 O O . THR A 1 178 ? 14.547 -7.323 -9.616 1.00 81.69 178 THR A O 1
ATOM 1403 N N . SER A 1 179 ? 13.298 -8.779 -8.458 1.00 82.94 179 SER A N 1
ATOM 1404 C CA . SER A 1 179 ? 14.399 -9.695 -8.141 1.00 82.94 179 SER A CA 1
ATOM 1405 C C . SER A 1 179 ? 14.994 -10.378 -9.377 1.00 82.94 179 SER A C 1
ATOM 1407 O O . SER A 1 179 ? 16.199 -10.616 -9.409 1.00 82.94 179 SER A O 1
ATOM 1409 N N . ILE A 1 180 ? 14.178 -10.620 -10.411 1.00 78.25 180 ILE A N 1
ATOM 1410 C CA . ILE A 1 180 ? 14.625 -11.174 -11.697 1.00 78.25 180 ILE A CA 1
ATOM 1411 C C . ILE A 1 180 ? 15.514 -10.166 -12.425 1.00 78.25 180 ILE A C 1
ATOM 1413 O O . ILE A 1 180 ? 16.509 -10.539 -13.038 1.00 78.25 180 ILE A O 1
ATOM 1417 N N . VAL A 1 181 ? 15.173 -8.881 -12.340 1.00 71.94 181 VAL A N 1
ATOM 1418 C CA . VAL A 1 181 ? 15.765 -7.856 -13.201 1.00 71.94 181 VAL A CA 1
ATOM 1419 C C . VAL A 1 181 ? 16.923 -7.102 -12.518 1.00 71.94 181 VAL A C 1
ATOM 1421 O O . VAL A 1 181 ? 17.841 -6.619 -13.182 1.00 71.94 181 VAL A O 1
ATOM 1424 N N . MET A 1 182 ? 16.950 -7.063 -11.180 1.00 74.25 182 MET A N 1
ATOM 1425 C CA . MET A 1 182 ? 17.977 -6.383 -10.374 1.00 74.25 182 MET A CA 1
ATOM 1426 C C . MET A 1 182 ? 19.433 -6.810 -10.674 1.00 74.25 182 MET A C 1
ATOM 1428 O O . MET A 1 182 ? 20.284 -5.917 -10.735 1.00 74.25 182 MET A O 1
ATOM 1432 N N . PRO A 1 183 ? 19.767 -8.102 -10.889 1.00 73.69 183 PRO A N 1
ATOM 1433 C CA . PRO A 1 183 ? 21.148 -8.522 -11.158 1.00 73.69 183 PRO A CA 1
ATOM 1434 C C . PRO A 1 183 ? 21.755 -7.897 -12.421 1.00 73.69 183 PRO A C 1
ATOM 1436 O O . PRO A 1 183 ? 22.966 -7.703 -12.500 1.00 73.69 183 PRO A O 1
ATOM 1439 N N . PHE A 1 184 ? 20.921 -7.525 -13.390 1.00 67.88 184 PHE A N 1
ATOM 1440 C CA . PHE A 1 184 ? 21.358 -7.129 -14.728 1.00 67.88 184 PHE A CA 1
ATOM 1441 C C . PHE A 1 184 ? 21.477 -5.609 -14.918 1.00 67.88 184 PHE A C 1
ATOM 1443 O O . PHE A 1 184 ? 22.092 -5.145 -15.881 1.00 67.88 184 PHE A O 1
ATOM 1450 N N . VAL A 1 185 ? 20.976 -4.818 -13.960 1.00 64.19 185 VAL A N 1
ATOM 1451 C CA . VAL A 1 185 ? 21.012 -3.340 -13.977 1.00 64.19 185 VAL A CA 1
ATOM 1452 C C . VAL A 1 185 ? 22.437 -2.807 -14.162 1.00 64.19 185 VAL A C 1
ATOM 1454 O O . VAL A 1 185 ? 22.660 -1.853 -14.911 1.00 64.19 185 VAL A O 1
ATOM 1457 N N . ASN A 1 186 ? 23.411 -3.451 -13.511 1.00 58.19 186 ASN A N 1
ATOM 1458 C CA . ASN A 1 186 ? 24.819 -3.048 -13.550 1.00 58.19 186 ASN A CA 1
ATOM 1459 C C . ASN A 1 186 ? 25.627 -3.756 -14.645 1.00 58.19 186 ASN A C 1
ATOM 1461 O O . ASN A 1 186 ? 26.687 -3.259 -15.019 1.00 58.19 186 ASN A O 1
ATOM 1465 N N . LEU A 1 187 ? 25.132 -4.883 -15.164 1.00 61.00 187 LEU A N 1
ATOM 1466 C CA . LEU A 1 187 ? 25.837 -5.692 -16.160 1.00 61.00 187 LEU A CA 1
ATOM 1467 C C . LEU A 1 187 ? 25.585 -5.197 -17.589 1.00 61.00 187 LEU A C 1
ATOM 1469 O O . LEU A 1 187 ? 26.417 -5.404 -18.460 1.00 61.00 187 LEU A O 1
ATOM 1473 N N . GLY A 1 188 ? 24.484 -4.472 -17.833 1.00 57.75 188 GLY A N 1
ATOM 1474 C CA . GLY A 1 188 ? 24.117 -4.063 -19.197 1.00 57.75 188 GLY A CA 1
ATOM 1475 C C . GLY A 1 188 ? 23.702 -5.242 -20.084 1.00 57.75 188 GLY A C 1
ATOM 1476 O O . GLY A 1 188 ? 23.626 -5.089 -21.295 1.00 57.75 188 GLY A O 1
ATOM 1477 N N . GLU A 1 189 ? 23.431 -6.391 -19.468 1.00 65.75 189 GLU A N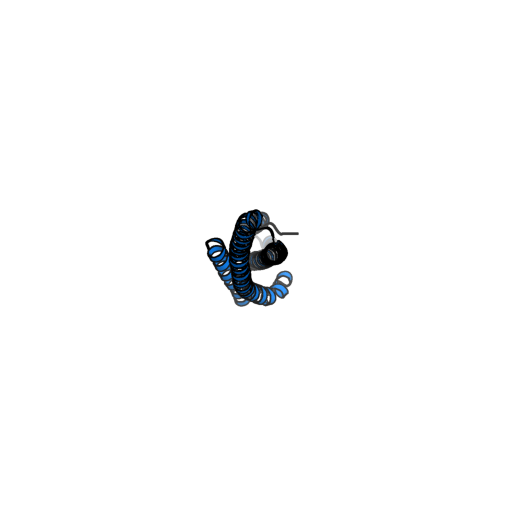 1
ATOM 1478 C CA . GLU A 1 189 ? 23.037 -7.652 -20.094 1.00 65.75 189 GLU A CA 1
ATOM 1479 C C . GLU A 1 189 ? 21.545 -7.895 -19.848 1.00 65.75 189 GLU A C 1
ATOM 1481 O O . GLU A 1 189 ? 21.158 -8.898 -19.258 1.00 65.75 189 GLU A O 1
ATOM 1486 N N . ILE A 1 190 ? 20.701 -6.929 -20.211 1.00 67.62 190 ILE A N 1
ATOM 1487 C CA . ILE A 1 190 ? 19.249 -7.107 -20.145 1.00 67.62 190 ILE A CA 1
ATOM 1488 C C . ILE A 1 190 ? 18.707 -7.274 -21.548 1.00 67.62 190 ILE A C 1
ATOM 1490 O O . ILE A 1 190 ? 18.942 -6.426 -22.410 1.00 67.62 190 ILE A O 1
ATOM 1494 N N . ASP A 1 191 ? 18.007 -8.382 -21.757 1.00 72.69 191 ASP A N 1
ATOM 1495 C CA . ASP A 1 191 ? 17.191 -8.582 -22.941 1.00 72.69 191 ASP A CA 1
ATOM 1496 C C . ASP A 1 191 ? 15.814 -7.919 -22.772 1.00 72.69 191 ASP A C 1
ATOM 1498 O O . ASP A 1 191 ? 15.394 -7.523 -21.675 1.00 72.69 191 ASP A O 1
ATOM 1502 N N . ASP A 1 192 ? 15.118 -7.760 -23.895 1.00 74.00 192 ASP A N 1
ATOM 1503 C CA . ASP A 1 192 ? 13.817 -7.096 -23.935 1.00 74.00 192 ASP A CA 1
ATOM 1504 C C . ASP A 1 192 ? 12.741 -7.866 -23.144 1.00 74.00 192 ASP A C 1
ATOM 1506 O O . ASP A 1 192 ? 11.831 -7.244 -22.593 1.00 74.00 192 ASP A O 1
ATOM 1510 N N . ASP A 1 193 ? 12.863 -9.192 -23.011 1.00 78.88 193 ASP A N 1
ATOM 1511 C CA . ASP A 1 193 ? 11.898 -10.034 -22.296 1.00 78.88 193 ASP A CA 1
ATOM 1512 C C . ASP A 1 193 ? 11.982 -9.808 -20.778 1.00 78.88 193 ASP A C 1
ATOM 1514 O O . ASP A 1 193 ? 10.965 -9.596 -20.109 1.00 78.88 193 ASP A O 1
ATOM 1518 N N . MET A 1 194 ? 13.196 -9.769 -20.221 1.00 75.38 194 MET A N 1
ATOM 1519 C CA . MET A 1 194 ? 13.440 -9.448 -18.812 1.00 75.38 194 MET A CA 1
ATOM 1520 C C . MET A 1 194 ? 12.990 -8.026 -18.478 1.00 75.38 194 MET A C 1
ATOM 1522 O O . MET A 1 194 ? 12.380 -7.789 -17.429 1.00 75.38 194 MET A O 1
ATOM 1526 N N . LEU A 1 195 ? 13.250 -7.080 -19.384 1.00 76.88 195 LEU A N 1
ATOM 1527 C CA . LEU A 1 195 ? 12.782 -5.708 -19.239 1.00 76.88 195 LEU A CA 1
ATOM 1528 C C . LEU A 1 195 ? 11.248 -5.644 -19.214 1.00 76.88 195 LEU A C 1
ATOM 1530 O O . LEU A 1 195 ? 10.667 -4.972 -18.357 1.00 76.88 195 LEU A O 1
ATOM 1534 N N . GLN A 1 196 ? 10.589 -6.381 -20.110 1.00 81.44 196 GLN A N 1
ATOM 1535 C CA . GLN A 1 196 ? 9.135 -6.417 -20.209 1.00 81.44 196 GLN A CA 1
ATOM 1536 C C . GLN A 1 196 ? 8.480 -7.018 -18.958 1.00 81.44 196 GLN A C 1
ATOM 1538 O O . GLN A 1 196 ? 7.435 -6.522 -18.527 1.00 81.44 196 GLN A O 1
ATOM 1543 N N . VAL A 1 197 ? 9.089 -8.033 -18.334 1.00 83.50 197 VAL A N 1
ATOM 1544 C CA . VAL A 1 197 ? 8.621 -8.590 -17.050 1.00 83.50 197 VAL A CA 1
ATOM 1545 C C . VAL A 1 197 ? 8.616 -7.515 -15.961 1.00 83.50 197 VAL A C 1
ATOM 1547 O O . VAL A 1 197 ? 7.601 -7.338 -15.281 1.00 83.50 197 VAL A O 1
ATOM 1550 N N . GLY A 1 198 ? 9.712 -6.759 -15.831 1.00 81.88 198 GLY A N 1
ATOM 1551 C CA . GLY A 1 198 ? 9.821 -5.664 -14.864 1.00 81.88 198 GLY A CA 1
ATOM 1552 C C . GLY A 1 198 ? 8.775 -4.571 -15.092 1.00 81.88 198 GLY A C 1
ATOM 1553 O O . GLY A 1 198 ? 8.044 -4.217 -14.166 1.00 81.88 198 GLY A O 1
ATOM 1554 N N . ILE A 1 199 ? 8.650 -4.089 -16.334 1.00 82.69 199 ILE A N 1
ATOM 1555 C CA . ILE A 1 199 ? 7.687 -3.039 -16.710 1.00 82.69 199 ILE A CA 1
ATOM 1556 C C . ILE A 1 199 ? 6.249 -3.499 -16.453 1.00 82.69 199 ILE A C 1
ATOM 1558 O O . ILE A 1 199 ? 5.457 -2.769 -15.864 1.00 82.69 199 ILE A O 1
ATOM 1562 N N . THR A 1 200 ? 5.905 -4.728 -16.843 1.00 86.00 200 THR A N 1
ATOM 1563 C CA . THR A 1 200 ? 4.543 -5.257 -16.669 1.00 86.00 200 THR A CA 1
ATOM 1564 C C . THR A 1 200 ? 4.173 -5.358 -15.190 1.00 86.00 200 THR A C 1
ATOM 1566 O O . THR A 1 200 ? 3.068 -4.969 -14.797 1.00 86.00 200 THR A O 1
ATOM 1569 N N . ALA A 1 201 ? 5.097 -5.834 -14.351 1.00 85.69 201 ALA A N 1
ATOM 1570 C CA . ALA A 1 201 ? 4.890 -5.895 -12.909 1.00 85.69 201 ALA A CA 1
ATOM 1571 C C . ALA A 1 201 ? 4.742 -4.496 -12.294 1.00 85.69 201 ALA A C 1
ATOM 1573 O O . ALA A 1 201 ? 3.832 -4.281 -11.492 1.00 85.69 201 ALA A O 1
ATOM 1574 N N . GLN A 1 202 ? 5.568 -3.536 -12.723 1.00 86.44 202 GLN A N 1
ATOM 1575 C CA . GLN A 1 202 ? 5.484 -2.142 -12.290 1.00 86.44 202 GLN A CA 1
ATOM 1576 C C . GLN A 1 202 ? 4.134 -1.518 -12.644 1.00 86.44 202 GLN A C 1
ATOM 1578 O O . GLN A 1 202 ? 3.464 -0.992 -11.757 1.00 86.44 202 GLN A O 1
ATOM 1583 N N . SER A 1 203 ? 3.706 -1.602 -13.907 1.00 86.00 203 SER A N 1
ATOM 1584 C CA . SER A 1 203 ? 2.424 -1.043 -14.350 1.00 86.00 203 SER A CA 1
ATOM 1585 C C . SER A 1 203 ? 1.245 -1.683 -13.618 1.00 86.00 203 SER A C 1
ATOM 1587 O O . SER A 1 203 ? 0.344 -0.976 -13.176 1.00 86.00 203 SER A O 1
ATOM 1589 N N . THR A 1 204 ? 1.276 -3.004 -13.416 1.00 88.88 204 THR A N 1
ATOM 1590 C CA . THR A 1 204 ? 0.231 -3.721 -12.667 1.00 88.88 204 THR A CA 1
ATOM 1591 C C . THR A 1 204 ? 0.175 -3.266 -11.208 1.00 88.88 204 THR A C 1
ATOM 1593 O O . THR A 1 204 ? -0.908 -3.048 -10.668 1.00 88.88 204 THR A O 1
ATOM 1596 N N . PHE A 1 205 ? 1.332 -3.101 -10.561 1.00 90.88 205 PHE A N 1
ATOM 1597 C CA . PHE A 1 205 ? 1.403 -2.641 -9.176 1.00 90.88 205 PHE A CA 1
ATOM 1598 C C . PHE A 1 205 ? 0.977 -1.176 -9.027 1.00 90.88 205 PHE A C 1
ATOM 1600 O O . PHE A 1 205 ? 0.270 -0.842 -8.082 1.00 90.88 205 PHE A O 1
ATOM 1607 N N . MET A 1 206 ? 1.353 -0.306 -9.965 1.00 89.50 206 MET A N 1
ATOM 1608 C CA . MET A 1 206 ? 0.898 1.086 -9.978 1.00 89.50 206 MET A CA 1
ATOM 1609 C C . MET A 1 206 ? -0.616 1.188 -10.151 1.00 89.50 206 MET A C 1
ATOM 1611 O O . MET A 1 206 ? -1.254 1.899 -9.381 1.00 89.50 206 MET A O 1
ATOM 1615 N N . GLN A 1 207 ? -1.193 0.429 -11.088 1.00 90.62 207 GLN A N 1
ATOM 1616 C CA . GLN A 1 207 ? -2.643 0.369 -11.263 1.00 90.62 207 GLN A CA 1
ATOM 1617 C C . GLN A 1 207 ? -3.333 -0.103 -9.978 1.00 90.62 207 GLN A C 1
ATOM 1619 O O . GLN A 1 207 ? -4.307 0.502 -9.540 1.00 90.62 207 GLN A O 1
ATOM 1624 N N . PHE A 1 208 ? -2.789 -1.141 -9.332 1.00 93.12 208 PHE A N 1
ATOM 1625 C CA . PHE A 1 208 ? -3.275 -1.584 -8.029 1.00 93.12 208 PHE A CA 1
ATOM 1626 C C . PHE A 1 208 ? -3.220 -0.459 -6.987 1.00 93.12 208 PHE A C 1
ATOM 1628 O O . PHE A 1 208 ? -4.205 -0.252 -6.289 1.00 93.12 208 PHE A O 1
ATOM 1635 N N . CYS A 1 209 ? -2.108 0.276 -6.883 1.00 88.69 209 CYS A N 1
ATOM 1636 C CA . CYS A 1 209 ? -1.978 1.389 -5.942 1.00 88.69 209 CYS A CA 1
ATOM 1637 C C . CYS A 1 209 ? -3.004 2.496 -6.211 1.00 88.69 209 CYS A C 1
ATOM 1639 O O . CYS A 1 209 ? -3.619 2.973 -5.264 1.00 88.69 209 CYS A O 1
ATOM 1641 N N . GLU A 1 210 ? -3.227 2.872 -7.472 1.00 90.19 210 GLU A N 1
ATOM 1642 C CA . GLU A 1 210 ? -4.247 3.865 -7.828 1.00 90.19 210 GLU A CA 1
ATOM 1643 C C . GLU A 1 210 ? -5.656 3.406 -7.449 1.00 90.19 210 GLU A C 1
ATOM 1645 O O . GLU A 1 210 ? -6.440 4.174 -6.896 1.00 90.19 210 GLU A O 1
ATOM 1650 N N . ASP A 1 211 ? -5.991 2.150 -7.740 1.00 89.88 211 ASP A N 1
ATOM 1651 C CA . ASP A 1 211 ? -7.307 1.600 -7.424 1.00 89.88 211 ASP A CA 1
ATOM 1652 C C . ASP A 1 211 ? -7.494 1.382 -5.920 1.00 89.88 211 ASP A C 1
ATOM 1654 O O . ASP A 1 211 ? -8.615 1.469 -5.423 1.00 89.88 211 ASP A O 1
ATOM 1658 N N . TRP A 1 212 ? -6.409 1.113 -5.195 1.00 87.44 212 TRP A N 1
ATOM 1659 C CA . TRP A 1 212 ? -6.393 0.982 -3.743 1.00 87.44 212 TRP A CA 1
ATOM 1660 C C . TRP A 1 212 ? -6.564 2.338 -3.050 1.00 87.44 212 TRP A C 1
ATOM 1662 O O . TRP A 1 212 ? -7.353 2.436 -2.121 1.00 87.44 212 TRP A O 1
ATOM 1672 N N . GLU A 1 213 ? -5.907 3.394 -3.536 1.00 83.44 213 GLU A N 1
ATOM 1673 C CA . GLU A 1 213 ? -6.038 4.759 -3.000 1.00 83.44 213 GLU A CA 1
ATOM 1674 C C . GLU A 1 213 ? -7.414 5.398 -3.257 1.00 83.44 213 GLU A C 1
ATOM 1676 O O . GLU A 1 213 ? -7.780 6.357 -2.578 1.00 83.44 213 GLU A O 1
ATOM 1681 N N . ARG A 1 214 ? -8.174 4.905 -4.245 1.00 84.88 214 ARG A N 1
ATOM 1682 C CA . ARG A 1 214 ? -9.531 5.390 -4.562 1.00 84.88 214 ARG A CA 1
ATOM 1683 C C . ARG A 1 214 ? -10.635 4.781 -3.686 1.00 84.88 214 ARG A C 1
ATOM 1685 O O . ARG A 1 214 ? -11.772 5.245 -3.790 1.00 84.88 214 ARG A O 1
ATOM 1692 N N . ARG A 1 215 ? -10.342 3.730 -2.917 1.00 76.25 215 ARG A N 1
ATOM 1693 C CA . ARG A 1 215 ? -11.301 3.059 -2.021 1.00 76.25 215 ARG A CA 1
ATOM 1694 C C . ARG A 1 215 ? -11.364 3.759 -0.671 1.00 76.25 215 ARG A C 1
ATOM 1696 O O . ARG A 1 215 ? -12.488 3.808 -0.127 1.00 76.25 215 ARG A O 1
#

Foldseek 3Di:
DQDPVVNLVVVLVVLVVVLVVLVVVLVVLVVCCVPDDPVVVVVSVVVNVVSVVVSVVSVLVSVLSVLLSLLSLLVVLLVVLVVVLVVLVVVLVVLVVVLVVLVVQLVVLVVVLVVLVVVLVPDPDPVCNVVSVVVSVVSVVSSVVSVVVSVVSVVVSVVSVVLSVLSVVLSVLSVVLSVQQVVCSVVSPDDPVSSVSSNVSSVSSVVVVVVSVVD

Sequence (215 aa):
MGVDAERYGAYVQALIQDIGAKEKEVEDINTKLMTASDDEKKMLRASLQSMTGALESVKMSKANTKPRVCLYEVIATARDGLLRRTKLSSDIRKEEGHRRDLNHAVKDANVNVKWKQQLAFNNQDPAQQDAIANDVENAKEEVITKQLEADAQKERVSSLYLERDDFNNALSRMLDATSIVMPFVNLGEIDDDMLQVGITAQSTFMQFCEDWERR

Organism: NCBI:txid53985

Secondary structure (DSSP, 8-state):
----HHHHHHHHHHHHHHHHHHHHHHHHHHHHHTT--HHHHHHHHHHHHHHHHHHHHHHHHHHHHHHHHHHHHHHHHHHHHHHHHHHHHHHHHHHHHHHHHHHHHHHHHHHHHHHHHHHHHH---HHHHHHHHHHHHHHHHHHHHHHHHHHHHHHHHHHHHHHHHHHHHHHHHHHHHHHHHGGGTTTT---HHHHHHHHHHHHHHHHHHHHHHT-

pLDDT: mean 82.01, std 13.77, range [35.16, 97.94]

Radius of gyration: 35.93 Å; chains: 1; bounding box: 83×27×108 Å